Protein AF-A0ABD0XVK4-F1 (afdb_monomer_lite)

Sequence (291 aa):
MGANVSKEQKSGSGKSRKLGVTLASGSITPDLLTSLWEPMVTEDLLKMFLLRLFRDGGLRSIGPKKLARTYSRMMGGEPVIVSGSKTVTPQAVKDYLAEVWYSYVKVLKYHDVMSMASWTSARAADNAEDVAALVGYLTRSIDGDQVSVGAFKNWMSNTPIVDLVTGVLARAMFSLRPSRTSDCLLPTIVTPECFTTCLAPCQAAWLAWSIRAVECPPWRLIYSTSTHSRSWSQFLKCIVAQGPTLMVVVDQERTSFGLYASTSWQCRSWYYGKYWNNIHESTLESLSTLR

Organism: NCBI:txid642074

Radius of gyration: 22.27 Å; chains: 1; bounding box: 50×59×71 Å

InterPro domains:
  IPR006571 TLDc domain [PF07534] (212-274)

Structure (mmCIF, N/CA/C/O backbone):
data_AF-A0ABD0XVK4-F1
#
_entry.id   AF-A0ABD0XVK4-F1
#
loop_
_atom_site.group_PDB
_atom_site.id
_atom_site.type_symbol
_atom_site.label_atom_id
_atom_site.label_alt_id
_atom_site.label_comp_id
_atom_site.label_asym_id
_atom_site.label_entity_id
_atom_site.label_seq_id
_atom_site.pdbx_PDB_ins_code
_atom_site.Cartn_x
_atom_site.Cartn_y
_atom_site.Cartn_z
_atom_site.occupancy
_atom_site.B_iso_or_equiv
_atom_site.auth_seq_id
_atom_site.auth_comp_id
_atom_site.auth_asym_id
_atom_site.auth_atom_id
_atom_site.pdbx_PDB_model_num
ATOM 1 N N . MET A 1 1 ? 25.088 -43.257 26.783 1.00 35.09 1 MET A N 1
ATOM 2 C CA . MET A 1 1 ? 25.921 -42.218 27.433 1.00 35.09 1 MET A CA 1
ATOM 3 C C . MET A 1 1 ? 26.614 -41.442 26.323 1.00 35.09 1 MET A C 1
ATOM 5 O O . MET A 1 1 ? 27.311 -42.077 25.558 1.00 35.09 1 MET A O 1
ATOM 9 N N . GLY A 1 2 ? 26.441 -40.152 26.072 1.00 30.11 2 GLY A N 1
ATOM 10 C CA . GLY A 1 2 ? 25.658 -39.088 26.684 1.00 30.11 2 GLY A CA 1
ATOM 11 C C . GLY A 1 2 ? 26.031 -37.769 25.974 1.00 30.11 2 GLY A C 1
ATOM 12 O O . GLY A 1 2 ? 27.212 -37.528 25.776 1.00 30.11 2 GLY A O 1
ATOM 13 N N . ALA A 1 3 ? 24.997 -36.985 25.628 1.00 28.09 3 ALA A N 1
ATOM 14 C CA . ALA A 1 3 ? 24.915 -35.518 25.448 1.00 28.09 3 ALA A CA 1
ATOM 15 C C . ALA A 1 3 ? 25.732 -34.816 24.323 1.00 28.09 3 ALA A C 1
ATOM 17 O O . ALA A 1 3 ? 26.946 -34.938 24.264 1.00 28.09 3 ALA A O 1
ATOM 18 N N . ASN A 1 4 ? 25.092 -34.167 23.326 1.00 30.02 4 ASN A N 1
ATOM 19 C CA . ASN A 1 4 ? 24.511 -32.791 23.297 1.00 30.02 4 ASN A CA 1
ATOM 20 C C . ASN A 1 4 ? 25.535 -31.688 23.651 1.00 30.02 4 ASN A C 1
ATOM 22 O O . ASN A 1 4 ? 26.230 -31.805 24.647 1.00 30.02 4 ASN A O 1
ATOM 26 N N . VAL A 1 5 ? 25.681 -30.592 22.889 1.00 30.50 5 VAL A N 1
ATOM 27 C CA . VAL A 1 5 ? 24.703 -29.489 22.789 1.00 30.50 5 VAL A CA 1
ATOM 28 C C . VAL A 1 5 ? 24.827 -28.706 21.467 1.00 30.50 5 VAL A C 1
ATOM 30 O O . VAL A 1 5 ? 25.890 -28.199 21.110 1.00 30.50 5 VAL A O 1
ATOM 33 N N . SER A 1 6 ? 23.677 -28.538 20.813 1.00 30.30 6 SER A N 1
ATOM 34 C CA . SER A 1 6 ? 23.366 -27.602 19.728 1.00 30.30 6 SER A CA 1
ATOM 35 C C . SER A 1 6 ? 23.286 -26.152 20.232 1.00 30.30 6 SER A C 1
ATOM 37 O O . SER A 1 6 ? 22.680 -25.886 21.269 1.00 30.30 6 SER A O 1
ATOM 39 N N . LYS A 1 7 ? 23.836 -25.187 19.483 1.00 29.61 7 LYS A N 1
ATOM 40 C CA . LYS A 1 7 ? 23.613 -23.750 19.725 1.00 29.61 7 LYS A CA 1
ATOM 41 C C . LYS A 1 7 ? 22.322 -23.297 19.038 1.00 29.61 7 LYS A C 1
ATOM 43 O O . LYS A 1 7 ? 22.273 -23.157 17.821 1.00 29.61 7 LYS A O 1
ATOM 48 N N . GLU A 1 8 ? 21.294 -23.071 19.849 1.00 27.94 8 GLU A N 1
ATOM 49 C CA . GLU A 1 8 ? 20.026 -22.439 19.480 1.00 27.94 8 GLU A CA 1
ATOM 50 C C . GLU A 1 8 ? 20.180 -20.941 19.174 1.00 27.94 8 GLU A C 1
ATOM 52 O O . GLU A 1 8 ? 20.816 -20.185 19.916 1.00 27.94 8 GLU A O 1
ATOM 57 N N . GLN A 1 9 ? 19.494 -20.520 18.109 1.00 29.67 9 GLN A N 1
ATOM 58 C CA . GLN A 1 9 ? 19.123 -19.142 17.805 1.00 29.67 9 GLN A CA 1
ATOM 59 C C . GLN A 1 9 ? 18.357 -18.510 18.979 1.00 29.67 9 GLN A C 1
ATOM 61 O O . GLN A 1 9 ? 17.271 -18.952 19.349 1.00 29.67 9 GLN A O 1
ATOM 66 N N . LYS A 1 10 ? 18.877 -17.402 19.512 1.00 31.00 10 LYS A N 1
ATOM 67 C CA . LYS A 1 10 ? 18.129 -16.467 20.362 1.00 31.00 10 LYS A CA 1
ATOM 68 C C . LYS A 1 10 ? 18.109 -15.094 19.706 1.00 31.00 10 LYS A C 1
ATOM 70 O O . LYS A 1 10 ? 19.042 -14.320 19.860 1.00 31.00 10 LYS A O 1
ATOM 75 N N . SER A 1 11 ? 17.019 -14.783 19.016 1.00 31.92 11 SER A N 1
ATOM 76 C CA . SER A 1 11 ? 16.591 -13.407 18.752 1.00 31.92 11 SER A CA 1
ATOM 77 C C . SER A 1 11 ? 15.120 -13.437 18.330 1.00 31.92 11 SER A C 1
ATOM 79 O O . SER A 1 11 ? 14.797 -14.025 17.305 1.00 31.92 11 SER A O 1
ATOM 81 N N . GLY A 1 12 ? 14.213 -12.885 19.154 1.00 30.00 12 GLY A N 1
ATOM 82 C CA . GLY A 1 12 ? 12.832 -12.602 18.721 1.00 30.00 12 GLY A CA 1
ATOM 83 C C . GLY A 1 12 ? 11.647 -12.995 19.625 1.00 30.00 12 GLY A C 1
ATOM 84 O O . GLY A 1 12 ? 10.512 -12.795 19.205 1.00 30.00 12 GLY A O 1
ATOM 85 N N . SER A 1 1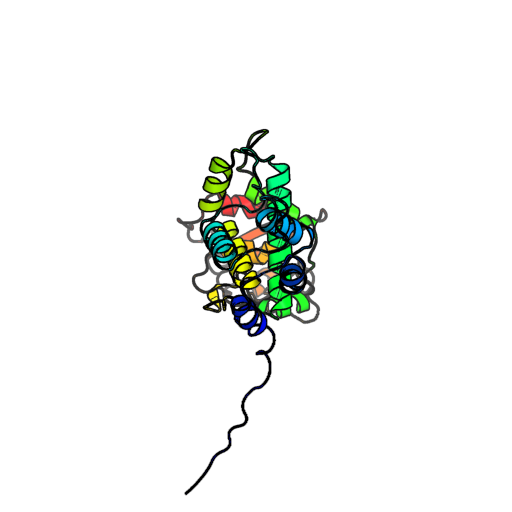3 ? 11.814 -13.523 20.851 1.00 33.16 13 SER A N 1
ATOM 86 C CA . SER A 1 13 ? 10.658 -14.046 21.635 1.00 33.16 13 SER A CA 1
ATOM 87 C C . SER A 1 13 ? 10.051 -13.114 22.707 1.00 33.16 13 SER A C 1
ATOM 89 O O . SER A 1 13 ? 9.068 -13.475 23.356 1.00 33.16 13 SER A O 1
ATOM 91 N N . GLY A 1 14 ? 10.572 -11.895 22.892 1.00 30.27 14 GLY A N 1
ATOM 92 C CA . GLY A 1 14 ? 10.225 -11.049 24.048 1.00 30.27 14 GLY A CA 1
ATOM 93 C C . GLY A 1 14 ? 8.858 -10.345 24.014 1.00 30.27 14 GLY A C 1
ATOM 94 O O . GLY A 1 14 ? 8.253 -10.145 25.064 1.00 30.27 14 GLY A O 1
ATOM 95 N N . LYS A 1 15 ? 8.339 -9.961 22.839 1.00 43.56 15 LYS A N 1
ATOM 96 C CA . LYS A 1 15 ? 7.139 -9.095 22.755 1.00 43.56 15 LYS A CA 1
ATOM 97 C C . LYS A 1 15 ? 5.821 -9.858 22.600 1.00 43.56 15 LYS A C 1
ATOM 99 O O . LYS A 1 15 ? 4.826 -9.470 23.201 1.00 43.56 15 LYS A O 1
ATOM 104 N N . SER A 1 16 ? 5.827 -10.994 21.901 1.00 41.16 16 SER A N 1
ATOM 105 C CA . SER A 1 16 ? 4.630 -11.834 21.707 1.00 41.16 16 SER A CA 1
ATOM 106 C C . SER A 1 16 ? 4.128 -12.462 23.025 1.00 41.16 16 SER A C 1
ATOM 108 O O . SER A 1 16 ? 2.934 -12.697 23.192 1.00 41.16 16 SER A O 1
ATOM 110 N N . ARG A 1 17 ? 5.010 -12.621 24.029 1.00 40.28 17 ARG A N 1
ATOM 111 C CA . ARG A 1 17 ? 4.627 -13.023 25.396 1.00 40.28 17 ARG A CA 1
ATOM 112 C C . ARG A 1 17 ? 3.772 -11.985 26.135 1.00 40.28 17 ARG A C 1
ATOM 114 O O . ARG A 1 17 ? 3.015 -12.383 27.013 1.00 40.28 17 ARG A O 1
ATOM 121 N N . LYS A 1 18 ? 3.855 -10.687 25.809 1.00 49.03 18 LYS A N 1
ATOM 122 C CA . LYS A 1 18 ? 3.147 -9.645 26.576 1.00 49.03 18 LYS A CA 1
ATOM 123 C C . LYS A 1 18 ? 1.627 -9.742 26.425 1.00 49.03 18 LYS A C 1
ATOM 125 O O . LYS A 1 18 ? 0.940 -9.760 27.436 1.00 49.03 18 LYS A O 1
ATOM 130 N N . LEU A 1 19 ? 1.099 -9.911 25.209 1.00 51.03 19 LEU A N 1
ATOM 131 C CA . LEU A 1 19 ? -0.356 -10.007 25.005 1.00 51.03 19 LEU A CA 1
ATOM 132 C C . LEU A 1 19 ? -0.960 -11.255 25.674 1.00 51.03 19 LEU A C 1
ATOM 134 O O . LEU A 1 19 ? -2.012 -11.173 26.303 1.00 51.03 19 LEU A O 1
ATOM 138 N N . GLY A 1 20 ? -0.268 -12.398 25.585 1.00 49.81 20 GLY A N 1
ATOM 139 C CA . GLY A 1 20 ? -0.714 -13.657 26.194 1.00 49.81 20 GLY A CA 1
ATOM 140 C C . GLY A 1 20 ? -0.745 -13.622 27.726 1.00 49.81 20 GLY A C 1
ATOM 141 O O . GLY A 1 20 ? -1.652 -14.188 28.328 1.00 49.81 20 GLY A O 1
ATOM 142 N N . VAL A 1 21 ? 0.200 -12.916 28.357 1.00 45.72 21 VAL A N 1
ATOM 143 C CA . VAL A 1 21 ? 0.253 -12.759 29.821 1.00 45.72 21 VAL A CA 1
ATOM 144 C C . VAL A 1 21 ? -0.782 -11.740 30.318 1.00 45.72 21 VAL A C 1
ATOM 146 O O . VAL A 1 21 ? -1.386 -11.956 31.364 1.00 45.72 21 VAL A O 1
ATOM 149 N N . THR A 1 22 ? -1.063 -10.667 29.572 1.00 50.03 22 THR A N 1
ATOM 150 C CA . THR A 1 22 ? -2.035 -9.639 29.997 1.00 50.03 22 THR A CA 1
ATOM 151 C C . THR A 1 22 ? -3.495 -10.010 29.711 1.00 50.03 22 THR A C 1
ATOM 153 O O . THR A 1 22 ? -4.399 -9.553 30.406 1.00 50.03 22 THR A O 1
ATOM 156 N N . LEU A 1 23 ? -3.766 -10.911 28.760 1.00 53.75 23 LEU A N 1
ATOM 157 C CA . LEU A 1 23 ? -5.103 -11.506 28.606 1.00 53.75 23 LEU A CA 1
ATOM 158 C C . LEU A 1 23 ? -5.527 -12.317 29.845 1.00 53.75 23 LEU A C 1
ATOM 160 O O . LEU A 1 23 ? -6.722 -12.416 30.123 1.00 53.75 23 LEU A O 1
ATOM 164 N N . ALA A 1 24 ? -4.565 -12.839 30.616 1.00 51.75 24 ALA A N 1
ATOM 165 C CA . ALA A 1 24 ? -4.824 -13.558 31.862 1.00 51.75 24 ALA A CA 1
ATOM 166 C C . ALA A 1 24 ? -5.226 -12.633 33.030 1.00 51.75 24 ALA A C 1
ATOM 168 O O . ALA A 1 24 ? -5.929 -13.081 33.931 1.00 51.75 24 ALA A O 1
ATOM 169 N N . SER A 1 25 ? -4.856 -11.341 33.006 1.00 54.97 25 SER A N 1
ATOM 170 C CA . SER A 1 25 ? -5.227 -10.357 34.042 1.00 54.97 25 SER A CA 1
ATOM 171 C C . SER A 1 25 ? -6.608 -9.713 33.833 1.00 54.97 25 SER A C 1
ATOM 173 O O . SER A 1 25 ? -6.993 -8.817 34.580 1.00 54.97 25 SER A O 1
ATOM 175 N N . GLY A 1 26 ? -7.368 -10.146 32.819 1.00 65.62 26 GLY A N 1
ATOM 176 C CA . GLY A 1 26 ? -8.800 -9.855 32.633 1.00 65.62 26 GLY A CA 1
ATOM 177 C C . GLY A 1 26 ? -9.184 -8.432 32.195 1.00 65.62 26 GLY A C 1
ATOM 178 O O . GLY A 1 26 ? -10.255 -8.256 31.616 1.00 65.62 26 GLY A O 1
ATOM 179 N N . SER A 1 27 ? -8.326 -7.434 32.411 1.00 78.75 27 SER A N 1
ATOM 180 C CA . SER A 1 27 ? -8.584 -6.017 32.119 1.00 78.75 27 SER A CA 1
ATOM 181 C C . SER A 1 27 ? -7.538 -5.446 31.160 1.00 78.75 27 SER A C 1
ATOM 183 O O . SER A 1 27 ? -6.352 -5.407 31.480 1.00 78.75 27 SER A O 1
ATOM 185 N N . ILE A 1 28 ? -7.984 -4.975 29.995 1.00 87.12 28 ILE A N 1
ATOM 186 C CA . ILE A 1 28 ? -7.150 -4.367 28.950 1.00 87.12 28 ILE A CA 1
ATOM 187 C C . ILE A 1 28 ? -7.394 -2.857 28.962 1.00 87.12 28 ILE A C 1
ATOM 189 O O . ILE A 1 28 ? -8.524 -2.422 28.737 1.00 87.12 28 ILE A O 1
ATOM 193 N N . THR A 1 29 ? -6.360 -2.062 29.237 1.00 89.75 29 THR A N 1
ATOM 194 C CA . THR A 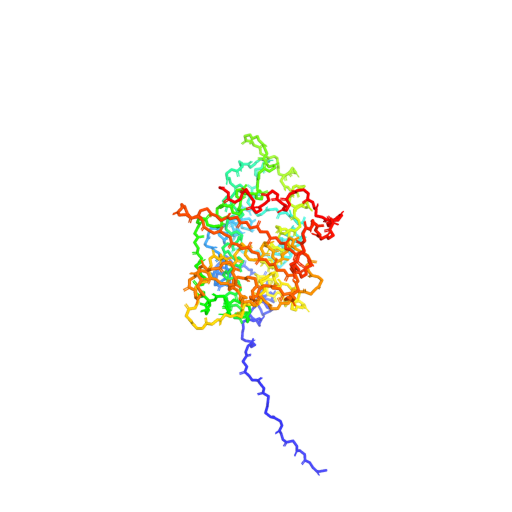1 29 ? -6.445 -0.593 29.328 1.00 89.75 29 THR A CA 1
ATOM 195 C C . THR A 1 29 ? -6.009 0.089 28.023 1.00 89.75 29 THR A C 1
ATOM 197 O O . THR A 1 29 ? -5.298 -0.528 27.222 1.00 89.75 29 THR A O 1
ATOM 200 N N . PRO A 1 30 ? -6.402 1.357 27.792 1.00 89.06 30 PRO A N 1
ATOM 201 C CA . PRO A 1 30 ? -5.924 2.136 26.651 1.00 89.06 30 PRO A CA 1
ATOM 202 C C . PRO A 1 30 ? -4.397 2.241 26.615 1.00 89.06 30 PRO A C 1
ATOM 204 O O . PRO A 1 30 ? -3.807 1.936 25.588 1.00 89.06 30 PRO A O 1
ATOM 207 N N . ASP A 1 31 ? -3.757 2.555 27.746 1.00 89.38 31 ASP A N 1
ATOM 208 C CA . ASP A 1 31 ? -2.297 2.731 27.838 1.00 89.38 31 ASP A CA 1
ATOM 209 C C . ASP A 1 31 ? -1.528 1.470 27.441 1.00 89.38 31 ASP A C 1
ATOM 211 O O . ASP A 1 31 ? -0.506 1.528 26.755 1.00 89.38 31 ASP A O 1
ATOM 215 N N . LEU A 1 32 ? -2.053 0.305 27.832 1.00 89.25 32 LEU A N 1
ATOM 216 C CA . LEU A 1 32 ? -1.493 -0.975 27.429 1.00 89.25 32 LEU A CA 1
ATOM 217 C C . LEU A 1 32 ? -1.541 -1.126 25.905 1.00 89.25 32 LEU A C 1
ATOM 219 O O . LEU A 1 32 ? -0.519 -1.446 25.301 1.00 89.25 32 LEU A O 1
ATOM 223 N N . LEU A 1 33 ? -2.701 -0.891 25.283 1.00 89.50 33 LEU A N 1
ATOM 224 C CA . LEU A 1 33 ? -2.850 -1.004 23.829 1.00 89.50 33 LEU A CA 1
ATOM 225 C C . LEU A 1 33 ? -2.011 0.035 23.086 1.00 89.50 33 LEU A C 1
ATOM 227 O O . LEU A 1 33 ? -1.369 -0.326 22.106 1.00 89.50 33 LEU A O 1
ATOM 231 N N . THR A 1 34 ? -1.935 1.270 23.582 1.00 91.88 34 THR A N 1
ATOM 232 C CA . THR A 1 34 ? -1.044 2.311 23.057 1.00 91.88 34 THR A CA 1
ATOM 233 C C . THR A 1 34 ? 0.396 1.818 23.050 1.00 91.88 34 THR A C 1
ATOM 235 O O . THR A 1 34 ? 0.997 1.730 21.985 1.00 91.88 34 THR A O 1
ATOM 238 N N . SER A 1 35 ? 0.913 1.353 24.192 1.00 90.88 35 SER A N 1
ATOM 239 C CA . SER A 1 35 ? 2.299 0.868 24.293 1.00 90.88 35 SER A CA 1
ATOM 240 C C . SER A 1 35 ? 2.611 -0.320 23.373 1.00 90.88 35 SER A C 1
ATOM 242 O O . SER A 1 35 ? 3.762 -0.544 22.992 1.00 90.88 35 SER A O 1
ATOM 244 N N . LEU A 1 36 ? 1.592 -1.113 23.030 1.00 89.12 36 LEU A N 1
ATOM 245 C CA . LEU A 1 36 ? 1.726 -2.276 22.161 1.00 89.12 36 LEU A CA 1
ATOM 246 C C . LEU A 1 36 ? 1.633 -1.900 20.684 1.00 89.12 36 LEU A C 1
ATOM 248 O O . LEU A 1 36 ? 2.376 -2.460 19.883 1.00 89.12 36 LEU A O 1
ATOM 252 N N . TRP A 1 37 ? 0.723 -1.000 20.317 1.00 91.75 37 TRP A N 1
ATOM 253 C CA . TRP A 1 37 ? 0.359 -0.710 18.929 1.00 91.75 37 TRP A CA 1
ATOM 254 C C . TRP A 1 37 ? 1.055 0.520 18.354 1.00 91.75 37 TRP A C 1
ATOM 256 O O . TRP A 1 37 ? 1.308 0.540 17.153 1.00 91.75 37 TRP A O 1
ATOM 266 N N . GLU A 1 38 ? 1.436 1.496 19.175 1.00 92.81 38 GLU A N 1
ATOM 267 C CA . GLU A 1 38 ? 2.158 2.708 18.758 1.00 92.81 38 GLU A CA 1
ATOM 268 C C . GLU A 1 38 ? 3.398 2.426 17.886 1.00 92.81 38 GLU A C 1
ATOM 270 O O . GLU A 1 38 ? 3.601 3.141 16.904 1.00 92.81 38 GLU A O 1
ATOM 275 N N . PRO A 1 39 ? 4.208 1.372 18.123 1.00 89.31 39 PRO A N 1
ATOM 276 C CA . PRO A 1 39 ? 5.333 1.063 17.240 1.00 89.31 39 PRO A CA 1
ATOM 277 C C . PRO A 1 39 ? 4.922 0.565 15.847 1.00 89.31 39 PRO A C 1
ATOM 279 O O . PRO A 1 39 ? 5.744 0.582 14.936 1.00 89.31 39 PRO A O 1
ATOM 282 N N . MET A 1 40 ? 3.679 0.106 15.678 1.00 88.69 40 MET A N 1
ATOM 283 C CA . MET A 1 40 ? 3.189 -0.584 14.479 1.00 88.69 40 MET A CA 1
ATOM 284 C C . MET A 1 40 ? 2.245 0.266 13.631 1.00 88.69 40 MET A C 1
ATOM 286 O O . MET A 1 40 ? 2.277 0.155 12.413 1.00 88.69 40 MET A O 1
ATOM 290 N N . VAL A 1 41 ? 1.418 1.111 14.244 1.00 92.31 41 VAL A N 1
ATOM 291 C CA . VAL A 1 41 ? 0.407 1.911 13.534 1.00 92.31 41 VAL A CA 1
ATOM 292 C C . VAL A 1 41 ? 0.649 3.405 13.703 1.00 92.31 41 VAL A C 1
ATOM 294 O O . VAL A 1 41 ? 1.392 3.830 14.591 1.00 92.31 41 VAL A O 1
ATOM 297 N N . THR A 1 42 ? 0.072 4.214 12.827 1.00 94.00 42 THR A N 1
ATOM 298 C CA . THR A 1 42 ? 0.077 5.674 12.953 1.00 94.00 42 THR A CA 1
ATOM 299 C C . THR A 1 42 ? -0.732 6.138 14.162 1.00 94.00 42 THR A C 1
ATOM 301 O O . THR A 1 42 ? -1.578 5.412 14.692 1.00 94.00 42 THR A O 1
ATOM 304 N N . GLU A 1 43 ? -0.450 7.357 14.619 1.00 92.94 43 GLU A N 1
ATOM 305 C CA . GLU A 1 43 ? -1.115 7.937 15.786 1.00 92.94 43 GLU A CA 1
ATOM 306 C C . GLU A 1 43 ? -2.623 8.098 15.553 1.00 92.94 43 GLU A C 1
ATOM 308 O O . GLU A 1 43 ? -3.425 7.757 16.424 1.00 92.94 43 GLU A O 1
ATOM 313 N N . ASP A 1 44 ? -3.029 8.547 14.367 1.00 92.00 44 ASP A N 1
ATOM 314 C CA . ASP A 1 44 ? -4.440 8.785 14.074 1.00 92.00 44 ASP A CA 1
ATOM 315 C C . ASP A 1 44 ? -5.212 7.480 13.895 1.00 92.00 44 ASP A C 1
ATOM 317 O O . ASP A 1 44 ? -6.306 7.337 14.451 1.00 92.00 44 ASP A O 1
ATOM 321 N N . LEU A 1 45 ? -4.616 6.466 13.256 1.00 91.50 45 LEU A N 1
ATOM 322 C CA . LEU A 1 45 ? -5.219 5.136 13.218 1.00 91.50 45 LEU A CA 1
ATOM 323 C C . LEU A 1 45 ? -5.362 4.550 14.629 1.00 91.50 45 LEU A C 1
ATOM 325 O O . LEU A 1 45 ? -6.416 4.005 14.974 1.00 91.50 45 LEU A O 1
ATOM 329 N N . LEU A 1 46 ? -4.337 4.698 15.474 1.00 92.25 46 LEU A N 1
ATOM 330 C CA . LEU A 1 46 ? -4.377 4.266 16.870 1.00 92.25 46 LEU A CA 1
ATOM 331 C C . LEU A 1 46 ? -5.504 4.959 17.641 1.00 92.25 46 LEU A C 1
ATOM 333 O O . LEU A 1 46 ? -6.283 4.282 18.318 1.00 92.25 46 LEU A O 1
ATOM 337 N N . LYS A 1 47 ? -5.651 6.281 17.503 1.00 90.44 47 LYS A N 1
ATOM 338 C CA . LYS A 1 47 ? -6.762 7.038 18.100 1.00 90.44 47 LYS A CA 1
ATOM 339 C C . LYS A 1 47 ? -8.109 6.499 17.631 1.00 90.44 47 LYS A C 1
ATOM 341 O O . LYS A 1 47 ? -8.978 6.265 18.469 1.00 90.44 47 LYS A O 1
ATOM 346 N N . MET A 1 48 ? -8.287 6.236 16.333 1.00 89.19 48 MET A N 1
ATOM 347 C CA . MET A 1 48 ? -9.530 5.652 15.807 1.00 89.19 48 MET A CA 1
ATOM 348 C C . MET A 1 48 ? -9.839 4.295 16.458 1.00 89.19 48 MET A C 1
ATOM 350 O O . MET A 1 48 ? -10.979 4.049 16.863 1.00 89.19 48 MET A O 1
ATOM 354 N N . PHE A 1 49 ? -8.831 3.435 16.631 1.00 88.69 49 PHE A N 1
ATOM 355 C CA . PHE A 1 49 ? -8.984 2.144 17.307 1.00 88.69 49 PHE A CA 1
ATOM 356 C C . PHE A 1 49 ? -9.355 2.276 18.780 1.00 88.69 49 PHE A C 1
ATOM 358 O O . PHE A 1 49 ? -10.292 1.620 19.243 1.00 88.69 49 PHE A O 1
ATOM 365 N N . LEU A 1 50 ? -8.636 3.117 19.522 1.00 89.00 50 LEU A N 1
ATOM 366 C CA . LEU A 1 50 ? -8.891 3.340 20.943 1.00 89.00 50 LEU A CA 1
ATOM 367 C C . LEU A 1 50 ? -10.282 3.940 21.149 1.00 89.00 50 LEU A C 1
ATOM 369 O O . LEU A 1 50 ? -11.056 3.438 21.964 1.00 89.00 50 LEU A O 1
ATOM 373 N N . LEU A 1 51 ? -10.661 4.931 20.340 1.00 86.88 51 LEU A N 1
ATOM 374 C CA . LEU A 1 51 ? -12.015 5.474 20.346 1.00 86.88 51 LEU A CA 1
ATOM 375 C C . LEU A 1 51 ? -13.038 4.369 20.071 1.00 86.88 51 LEU A C 1
ATOM 377 O O . LEU A 1 51 ? -13.989 4.223 20.827 1.00 86.88 51 LEU A O 1
ATOM 381 N N . ARG A 1 52 ? -12.850 3.520 19.058 1.00 85.44 52 ARG A N 1
ATOM 382 C CA . ARG A 1 52 ? -13.791 2.421 18.770 1.00 85.44 52 ARG A CA 1
ATOM 383 C C . ARG A 1 52 ? -13.920 1.423 19.926 1.00 85.44 52 ARG A C 1
ATOM 385 O O . ARG A 1 52 ? -15.016 0.929 20.183 1.00 85.44 52 ARG A O 1
ATOM 392 N N . LEU A 1 53 ? -12.828 1.119 20.623 1.00 86.31 53 LEU A N 1
ATOM 393 C CA . LEU A 1 53 ? -12.805 0.139 21.711 1.00 86.31 53 LEU A CA 1
ATOM 394 C C . LEU A 1 53 ? -13.402 0.670 23.021 1.00 86.31 53 LEU A C 1
ATOM 396 O O . LEU A 1 53 ? -14.138 -0.063 23.695 1.00 86.31 53 LEU A O 1
ATOM 400 N N . PHE A 1 54 ? -13.123 1.928 23.365 1.00 86.19 54 PHE A N 1
ATOM 401 C CA . PHE A 1 54 ? -13.421 2.506 24.682 1.00 86.19 54 PHE A CA 1
ATOM 402 C C . PHE A 1 54 ? -14.574 3.528 24.689 1.00 86.19 54 PHE A C 1
ATOM 404 O O . PHE A 1 54 ? -15.034 3.906 25.765 1.00 86.19 54 PHE A O 1
ATOM 411 N N . ARG A 1 55 ? -15.102 3.937 23.524 1.00 75.94 55 ARG A N 1
ATOM 412 C CA . ARG A 1 55 ? -16.170 4.956 23.419 1.00 75.94 55 ARG A CA 1
ATOM 413 C C . ARG A 1 55 ? -17.496 4.580 24.077 1.00 75.94 55 ARG A C 1
ATOM 415 O O . ARG A 1 55 ? -18.215 5.483 24.493 1.00 75.94 55 ARG A O 1
ATOM 422 N N . ASP A 1 56 ? -17.835 3.298 24.191 1.00 59.91 56 ASP A N 1
ATOM 423 C CA . ASP A 1 56 ? -19.065 2.899 24.885 1.00 59.91 56 ASP A CA 1
ATOM 424 C C . ASP A 1 56 ? -18.914 3.134 26.399 1.00 59.91 56 ASP A C 1
ATOM 426 O O . ASP A 1 56 ? -18.516 2.230 27.127 1.00 59.91 56 ASP A O 1
ATOM 430 N N . GLY A 1 57 ? -19.207 4.350 26.869 1.00 54.44 57 GLY A N 1
ATOM 431 C CA . GLY A 1 57 ? -19.388 4.671 28.290 1.00 54.44 57 GLY A CA 1
ATOM 432 C C . GLY A 1 57 ? -18.144 5.105 29.073 1.00 54.44 57 GLY A C 1
ATOM 433 O O . GLY A 1 57 ? -18.170 5.038 30.297 1.00 54.44 57 GLY A O 1
ATOM 434 N N . GLY A 1 58 ? -17.056 5.530 28.416 1.00 63.41 58 GLY A N 1
ATOM 435 C CA . GLY A 1 58 ? -15.843 5.976 29.125 1.00 63.41 58 GLY A CA 1
ATOM 436 C C . GLY A 1 58 ? -15.146 4.842 29.884 1.00 63.41 58 GLY A C 1
ATOM 437 O O . GLY A 1 58 ? -14.582 5.046 30.961 1.00 63.41 58 GLY A O 1
ATOM 438 N N . LEU A 1 59 ? -15.232 3.625 29.340 1.00 68.62 59 LEU A N 1
ATOM 439 C CA . LEU A 1 59 ? -14.654 2.432 29.944 1.00 68.62 59 LEU A CA 1
ATOM 440 C C . LEU A 1 59 ? -13.149 2.629 30.154 1.00 68.62 59 LEU A C 1
ATOM 442 O O . LEU A 1 59 ? -12.402 2.846 29.205 1.00 68.62 59 LEU A O 1
ATOM 446 N N . ARG A 1 60 ? -12.695 2.501 31.405 1.00 78.94 60 ARG A N 1
ATOM 447 C CA . ARG A 1 60 ? -11.263 2.525 31.754 1.00 78.94 60 ARG A CA 1
ATOM 448 C C . ARG A 1 60 ? -10.540 1.239 31.341 1.00 78.94 60 ARG A C 1
ATOM 450 O O . ARG A 1 60 ? -9.317 1.224 31.236 1.00 78.94 60 ARG A O 1
ATOM 457 N N . SER A 1 61 ? -11.293 0.166 31.095 1.00 84.38 61 SER A N 1
ATOM 458 C CA . SER A 1 61 ? -10.774 -1.098 30.589 1.00 84.38 61 SER A CA 1
ATOM 459 C C . SER A 1 61 ? -11.821 -1.895 29.810 1.00 84.38 61 SER A C 1
ATOM 461 O O . SER A 1 61 ? -13.028 -1.701 29.961 1.00 84.38 61 SER A O 1
ATOM 463 N N . ILE A 1 62 ? -11.353 -2.808 28.959 1.00 86.81 62 ILE A N 1
ATOM 464 C CA . ILE A 1 62 ? -12.186 -3.760 28.221 1.00 86.81 62 ILE A CA 1
ATOM 465 C C . ILE A 1 62 ? -11.783 -5.195 28.556 1.00 86.81 62 ILE A C 1
ATOM 467 O O . ILE A 1 62 ? -10.616 -5.492 28.810 1.00 86.81 62 ILE A O 1
ATOM 471 N N . GLY A 1 63 ? -12.757 -6.104 28.522 1.00 85.50 63 GLY A N 1
ATOM 472 C CA . GLY A 1 63 ? -12.493 -7.533 28.656 1.00 85.50 63 GLY A CA 1
ATOM 473 C C . GLY A 1 63 ? -11.995 -8.171 27.345 1.00 85.50 63 GLY A C 1
ATOM 474 O O . GLY A 1 63 ? -12.326 -7.680 26.256 1.00 85.50 63 GLY A O 1
ATOM 475 N N . PRO A 1 64 ? -11.309 -9.329 27.413 1.00 83.88 64 PRO A N 1
ATOM 476 C CA . PRO A 1 64 ? -10.809 -10.070 26.249 1.00 83.88 64 PRO A CA 1
ATOM 477 C C . PRO A 1 64 ? -11.864 -10.355 25.171 1.00 83.88 64 PRO A C 1
ATOM 479 O O . PRO A 1 64 ? -11.580 -10.279 23.979 1.00 83.88 64 PRO A O 1
ATOM 482 N N . LYS A 1 65 ? -13.114 -10.627 25.573 1.00 85.06 65 LYS A N 1
ATOM 483 C CA . LYS A 1 65 ? -14.224 -10.903 24.642 1.00 85.06 65 LYS A CA 1
ATOM 484 C C . LYS A 1 65 ? -14.560 -9.707 23.746 1.00 85.06 65 LYS A C 1
ATOM 486 O O . LYS A 1 65 ? -14.887 -9.904 22.578 1.00 85.06 65 LYS A O 1
ATOM 491 N N . LYS A 1 66 ? -14.489 -8.475 24.273 1.00 85.75 66 LYS A N 1
ATOM 492 C CA . LYS A 1 66 ? -14.743 -7.260 23.480 1.00 85.75 66 LYS A CA 1
ATOM 493 C C . LYS A 1 66 ? -13.620 -7.060 22.467 1.00 85.75 66 LYS A C 1
ATOM 495 O O . LYS A 1 66 ? -13.908 -6.828 21.299 1.00 85.75 66 LYS A O 1
ATOM 500 N N . LEU A 1 67 ? -12.370 -7.244 22.896 1.00 86.75 67 LEU A N 1
ATOM 501 C CA . LEU A 1 67 ? -11.202 -7.161 22.021 1.00 86.75 67 LEU A CA 1
ATOM 502 C C . LEU A 1 67 ? -11.260 -8.207 20.889 1.00 86.75 67 LEU A C 1
ATOM 504 O O . LEU A 1 67 ? -11.099 -7.851 19.725 1.00 86.75 67 LEU A O 1
ATOM 508 N N . ALA A 1 68 ? -11.583 -9.465 21.206 1.00 85.38 68 ALA A N 1
ATOM 509 C CA . ALA A 1 68 ? -11.748 -10.531 20.214 1.00 85.38 68 ALA A CA 1
ATOM 510 C C . ALA A 1 68 ? -12.884 -10.240 19.220 1.00 85.38 68 ALA A C 1
ATOM 512 O O . ALA A 1 68 ? -12.723 -10.436 18.019 1.00 85.38 68 ALA A O 1
ATOM 513 N N . ARG A 1 69 ? -14.018 -9.704 19.695 1.00 86.12 69 ARG A N 1
ATOM 514 C CA . ARG A 1 69 ? -15.122 -9.280 18.822 1.00 86.12 69 ARG A CA 1
ATOM 515 C C . ARG A 1 69 ? -14.692 -8.164 17.869 1.00 86.12 69 ARG A C 1
ATOM 517 O O . ARG A 1 69 ? -15.083 -8.194 16.707 1.00 86.12 69 ARG A O 1
ATOM 524 N N . THR A 1 70 ? -13.905 -7.196 18.340 1.00 85.62 70 THR A N 1
ATOM 525 C CA . THR A 1 70 ? -13.365 -6.130 17.483 1.00 85.62 70 THR A CA 1
ATOM 526 C C . THR A 1 70 ? -12.445 -6.702 16.412 1.00 85.62 70 THR A C 1
ATOM 528 O O . THR A 1 70 ? -12.616 -6.363 15.247 1.00 85.62 70 THR A O 1
ATOM 531 N N . TYR A 1 71 ? -11.554 -7.630 16.770 1.00 85.88 71 TYR A N 1
ATOM 532 C CA . TYR A 1 71 ? -10.720 -8.335 15.795 1.00 85.88 71 TYR A CA 1
ATOM 533 C C . TYR A 1 71 ? -11.557 -9.057 14.730 1.00 85.88 71 TYR A C 1
ATOM 535 O O . TYR A 1 71 ? -11.348 -8.851 13.538 1.00 85.88 71 TYR A O 1
ATOM 543 N N . SER A 1 72 ? -12.556 -9.851 15.135 1.00 84.44 72 SER A N 1
ATOM 544 C CA . SER A 1 72 ? -13.430 -10.558 14.188 1.00 84.44 72 SER A CA 1
ATOM 545 C C . SER A 1 72 ? -14.188 -9.611 13.258 1.00 84.44 72 SER A C 1
ATOM 547 O O . SER A 1 72 ? -14.421 -9.950 12.104 1.00 84.44 72 SER A O 1
ATOM 549 N N . ARG A 1 73 ? -14.565 -8.421 13.740 1.00 84.12 73 ARG A N 1
ATOM 550 C CA . ARG A 1 73 ? -15.208 -7.388 12.917 1.00 84.12 73 ARG A CA 1
ATOM 551 C C . ARG A 1 73 ? -14.248 -6.786 11.898 1.00 84.12 73 ARG A C 1
ATOM 553 O O . ARG A 1 73 ? -14.631 -6.658 10.742 1.00 84.12 73 ARG A O 1
ATOM 560 N N . MET A 1 74 ? -13.009 -6.490 12.294 1.00 81.44 74 MET A N 1
ATOM 561 C CA . MET A 1 74 ? -11.978 -6.008 11.367 1.00 81.44 74 MET A CA 1
ATOM 562 C C . MET A 1 74 ? -11.692 -7.026 10.264 1.00 81.44 74 MET A C 1
ATOM 564 O O . MET A 1 74 ? -11.705 -6.673 9.094 1.00 81.44 74 MET A O 1
ATOM 568 N N . MET A 1 75 ? -11.511 -8.297 10.634 1.00 79.56 75 MET A N 1
ATOM 569 C CA . MET A 1 75 ? -11.310 -9.384 9.668 1.00 79.56 75 MET A CA 1
ATOM 570 C C . MET A 1 75 ? -12.549 -9.660 8.804 1.00 79.56 75 MET A C 1
ATOM 572 O O . MET A 1 75 ? -12.442 -10.316 7.779 1.00 79.56 75 MET A O 1
ATOM 576 N N . GLY A 1 76 ? -13.727 -9.193 9.223 1.00 76.94 76 GLY A N 1
ATOM 577 C CA . GLY A 1 76 ? -14.965 -9.221 8.441 1.00 76.94 76 GLY A CA 1
ATOM 578 C C . GLY A 1 76 ? -15.200 -7.949 7.619 1.00 76.94 76 GLY A C 1
ATOM 579 O O . GLY A 1 76 ? -16.353 -7.668 7.272 1.00 76.94 76 GLY A O 1
ATOM 580 N N . GLY A 1 77 ? -14.152 -7.149 7.390 1.00 73.88 77 GLY A N 1
ATOM 581 C CA . GLY A 1 77 ? -14.194 -5.926 6.591 1.00 73.88 77 GLY A CA 1
ATOM 582 C C . GLY A 1 77 ? -14.957 -4.771 7.242 1.00 73.88 77 GLY A C 1
ATOM 583 O O . GLY A 1 77 ? -15.463 -3.902 6.539 1.00 73.88 77 GLY A O 1
ATOM 584 N N . GLU A 1 78 ? -15.132 -4.754 8.569 1.00 80.00 78 GLU A N 1
ATOM 585 C CA . GLU A 1 78 ? -15.780 -3.626 9.247 1.00 80.00 78 GLU A CA 1
ATOM 586 C C . GLU A 1 78 ? -14.773 -2.485 9.492 1.00 80.00 78 GLU A C 1
ATOM 588 O O . GLU A 1 78 ? -13.792 -2.674 10.219 1.00 80.00 78 GLU A O 1
ATOM 593 N N . PRO A 1 79 ? -15.015 -1.284 8.938 1.00 75.94 79 PRO A N 1
ATOM 594 C CA . PRO A 1 79 ? -14.083 -0.171 9.047 1.00 75.94 79 PRO A CA 1
ATOM 595 C C . PRO A 1 79 ? -14.084 0.437 10.448 1.00 75.94 79 PRO A C 1
ATOM 597 O O . PRO A 1 79 ? -15.129 0.652 11.065 1.00 75.94 79 PRO A O 1
ATOM 600 N N . VAL A 1 80 ? -12.895 0.800 10.922 1.00 78.38 80 VAL A N 1
ATOM 601 C CA . VAL A 1 80 ? -12.677 1.328 12.280 1.00 78.38 80 VAL A CA 1
ATOM 602 C C . VAL A 1 80 ? -13.234 2.742 12.438 1.00 78.38 80 VAL A C 1
ATOM 604 O O . VAL A 1 80 ? -13.748 3.083 13.504 1.00 78.38 80 VAL A O 1
ATOM 607 N N . ILE A 1 81 ? -13.189 3.540 11.365 1.00 74.06 81 ILE A N 1
ATOM 608 C CA . ILE A 1 81 ? -13.656 4.933 11.349 1.00 74.06 81 ILE A CA 1
ATOM 609 C C . ILE A 1 81 ? -15.162 5.068 11.628 1.00 74.06 81 ILE A C 1
ATOM 611 O O . ILE A 1 81 ? -15.646 6.127 12.026 1.00 74.06 81 ILE A O 1
ATOM 615 N N . VAL A 1 82 ? -15.920 3.976 11.508 1.00 63.56 82 VAL A N 1
ATOM 616 C CA . VAL A 1 82 ? -17.356 3.960 11.779 1.00 63.56 82 VAL A CA 1
ATOM 617 C C . VAL A 1 82 ? -17.604 3.773 13.267 1.00 63.56 82 VAL A C 1
ATOM 619 O O . VAL A 1 82 ? -18.007 2.719 13.766 1.00 63.56 82 VAL A O 1
ATOM 622 N N . SER A 1 83 ? -17.376 4.842 14.011 1.00 58.50 83 SER A N 1
ATOM 623 C CA . SER A 1 83 ? -17.787 4.917 15.399 1.00 58.50 83 SER A CA 1
ATOM 624 C C . SER A 1 83 ? -19.121 5.672 15.465 1.00 58.50 83 SER A C 1
ATOM 626 O O . SER A 1 83 ? -19.179 6.897 15.418 1.00 58.50 83 SER A O 1
ATOM 628 N N . GLY A 1 84 ? -20.229 4.926 15.489 1.00 62.25 84 GLY A N 1
ATOM 629 C CA . GLY A 1 84 ? -21.586 5.407 15.797 1.00 62.25 84 GLY A CA 1
ATOM 630 C C . GLY A 1 84 ? -22.293 6.324 14.784 1.00 62.25 84 GLY A C 1
ATOM 631 O O . GLY A 1 84 ? -23.468 6.606 14.993 1.00 62.25 84 GLY A O 1
ATOM 632 N N . SER A 1 85 ? -21.644 6.755 13.698 1.00 71.56 85 SER A N 1
ATOM 633 C CA . SER A 1 85 ? -22.327 7.404 12.566 1.00 71.56 85 SER A CA 1
ATOM 634 C C . SER A 1 85 ? -22.865 6.363 11.580 1.00 71.56 85 SER A C 1
ATOM 636 O O . SER A 1 85 ? -22.255 5.309 11.400 1.00 71.56 85 SER A O 1
ATOM 638 N N . LYS A 1 86 ? -24.000 6.652 10.928 1.00 80.19 86 LYS A N 1
ATOM 639 C CA . LYS A 1 86 ? -24.561 5.821 9.842 1.00 80.19 86 LYS A CA 1
ATOM 640 C C . LYS A 1 86 ? -23.965 6.152 8.468 1.00 80.19 86 LYS A C 1
ATOM 642 O O . LYS A 1 86 ? -24.118 5.357 7.538 1.00 80.19 86 LYS A O 1
ATOM 647 N N . THR A 1 87 ? -23.281 7.289 8.353 1.00 85.44 87 THR A N 1
ATOM 648 C CA . THR A 1 87 ? -22.644 7.774 7.124 1.00 85.44 87 THR A CA 1
ATOM 649 C C . THR A 1 87 ? -21.232 8.287 7.398 1.00 85.44 87 THR A C 1
ATOM 651 O O . THR A 1 87 ? -20.900 8.661 8.527 1.00 85.44 87 THR A O 1
ATOM 654 N N . VAL A 1 88 ? -20.392 8.274 6.368 1.00 87.94 88 VAL A N 1
ATOM 655 C CA . VAL A 1 88 ? -19.005 8.746 6.390 1.00 87.94 88 VAL A CA 1
ATOM 656 C C . VAL A 1 88 ? -18.776 9.605 5.147 1.00 87.94 88 VAL A C 1
ATOM 658 O O . VAL A 1 88 ? -19.273 9.274 4.071 1.00 87.94 88 VAL A O 1
ATOM 661 N N . THR A 1 89 ? -18.037 10.706 5.281 1.00 90.06 89 THR A N 1
ATOM 662 C CA . THR A 1 89 ? -17.651 11.526 4.125 1.00 90.06 89 THR A CA 1
ATOM 663 C C . THR A 1 89 ? -16.609 10.788 3.275 1.00 90.06 89 THR A C 1
ATOM 665 O O . THR A 1 89 ? -15.768 10.074 3.830 1.00 90.06 89 THR A O 1
ATOM 668 N N . PRO A 1 90 ? -16.582 10.981 1.945 1.00 89.50 90 PRO A N 1
ATOM 669 C CA . PRO A 1 90 ? -15.524 10.423 1.101 1.00 89.50 90 PRO A CA 1
ATOM 670 C C . PRO A 1 90 ? -14.121 10.834 1.558 1.00 89.50 90 PRO A C 1
ATOM 672 O O . PRO A 1 90 ? -13.200 10.024 1.526 1.00 89.50 90 PRO A O 1
ATOM 675 N N . GLN A 1 91 ? -13.964 12.068 2.052 1.00 89.94 91 GLN A N 1
ATOM 676 C CA . GLN A 1 91 ? -12.687 12.537 2.588 1.00 89.94 91 GLN A CA 1
ATOM 677 C C . GLN A 1 91 ? -12.244 11.720 3.806 1.00 89.94 91 GLN A C 1
ATOM 679 O O . GLN A 1 91 ? -11.117 11.246 3.836 1.00 89.94 91 GLN A O 1
ATOM 684 N N . ALA A 1 92 ? -13.145 11.449 4.753 1.00 89.31 92 ALA A N 1
ATOM 685 C CA . ALA A 1 92 ? -12.821 10.619 5.909 1.00 89.31 92 ALA A CA 1
ATOM 686 C C . ALA A 1 92 ? -12.438 9.182 5.502 1.00 89.31 92 ALA A C 1
ATOM 688 O O . ALA A 1 92 ? -11.586 8.567 6.142 1.00 89.31 92 ALA A O 1
ATOM 689 N N . VAL A 1 93 ? -13.023 8.645 4.423 1.00 90.31 93 VAL A N 1
ATOM 690 C CA . VAL A 1 93 ? -12.599 7.353 3.855 1.00 90.31 93 VAL A CA 1
ATOM 691 C C . VAL A 1 93 ? -11.176 7.432 3.300 1.00 90.31 93 VAL A C 1
ATOM 693 O O . VAL A 1 93 ? -10.379 6.534 3.568 1.00 90.31 93 VAL A O 1
ATOM 696 N N . LYS A 1 94 ? -10.841 8.497 2.562 1.00 91.44 94 LYS A N 1
ATOM 697 C CA . LYS A 1 94 ? -9.481 8.718 2.048 1.00 91.44 94 LYS A CA 1
ATOM 698 C C . LYS A 1 94 ? -8.472 8.836 3.187 1.00 91.44 94 LYS A C 1
ATOM 700 O O . LYS A 1 94 ? -7.483 8.111 3.184 1.00 91.44 94 LYS A O 1
ATOM 705 N N . ASP A 1 95 ? -8.765 9.657 4.189 1.00 92.12 95 ASP A N 1
ATOM 706 C CA . ASP A 1 95 ? -7.898 9.845 5.355 1.00 92.12 95 ASP A CA 1
ATOM 707 C C . ASP A 1 95 ? -7.677 8.509 6.078 1.00 92.12 95 ASP A C 1
ATOM 709 O O . ASP A 1 95 ? -6.545 8.101 6.319 1.00 92.12 95 ASP A O 1
ATOM 713 N N . TYR A 1 96 ? -8.750 7.749 6.323 1.00 92.19 96 TYR A N 1
ATOM 714 C CA . TYR A 1 96 ? -8.655 6.414 6.916 1.00 92.19 96 TYR A CA 1
ATOM 715 C C . TYR A 1 96 ? -7.760 5.464 6.110 1.00 92.19 96 TYR A C 1
ATOM 717 O O . TYR A 1 96 ? -6.937 4.751 6.683 1.00 92.19 96 TYR A O 1
ATOM 725 N N . LEU A 1 97 ? -7.915 5.427 4.785 1.00 92.88 97 LEU A N 1
ATOM 726 C CA . LEU A 1 97 ? -7.117 4.544 3.938 1.00 92.88 97 LEU A CA 1
ATOM 727 C C . LEU A 1 97 ? -5.654 4.981 3.866 1.00 92.88 97 LEU A C 1
ATOM 729 O O . LEU A 1 97 ? -4.780 4.116 3.846 1.00 92.88 97 LEU A O 1
ATOM 733 N N . ALA A 1 98 ? -5.371 6.284 3.877 1.00 93.81 98 ALA A N 1
ATOM 734 C CA . ALA A 1 98 ? -4.004 6.789 3.969 1.00 93.81 98 ALA A CA 1
ATOM 735 C C . ALA A 1 98 ? -3.339 6.307 5.266 1.00 93.81 98 ALA A C 1
ATOM 737 O O . ALA A 1 98 ? -2.259 5.718 5.228 1.00 93.81 98 ALA A O 1
ATOM 738 N N . GLU A 1 99 ? -4.040 6.426 6.395 1.00 93.81 99 GLU A N 1
ATOM 739 C CA . GLU A 1 99 ? -3.579 5.943 7.699 1.00 93.81 99 GLU A CA 1
ATOM 740 C C . GLU A 1 99 ? -3.344 4.423 7.731 1.00 93.81 99 GLU A C 1
ATOM 742 O O . GLU A 1 99 ? -2.374 3.941 8.328 1.00 93.81 99 GLU A O 1
ATOM 747 N N . VAL A 1 100 ? -4.192 3.652 7.044 1.00 92.69 100 VAL A N 1
ATOM 748 C CA . VAL A 1 100 ? -4.008 2.207 6.839 1.00 92.69 100 VAL A CA 1
ATOM 749 C C . VAL A 1 100 ? -2.725 1.925 6.049 1.00 92.69 100 VAL A C 1
ATOM 751 O O . VAL A 1 100 ? -1.931 1.077 6.460 1.00 92.69 100 VAL A O 1
ATOM 754 N N . TRP A 1 101 ? -2.464 2.642 4.956 1.00 92.44 101 TRP A N 1
ATOM 755 C CA . TRP A 1 101 ? -1.255 2.445 4.148 1.00 92.44 101 TRP A CA 1
ATOM 756 C C . TRP A 1 101 ? 0.028 2.854 4.877 1.00 92.44 101 TRP A C 1
ATOM 758 O O . TRP A 1 101 ? 1.002 2.096 4.862 1.00 92.44 101 TRP A O 1
ATOM 768 N N . TYR A 1 102 ? 0.034 3.989 5.579 1.00 93.00 102 TYR A N 1
ATOM 769 C CA . TYR A 1 102 ? 1.175 4.388 6.409 1.00 93.00 102 TYR A CA 1
ATOM 770 C C . TYR A 1 102 ? 1.457 3.368 7.508 1.00 93.00 102 TYR A C 1
ATOM 772 O O . TYR A 1 102 ? 2.604 2.967 7.722 1.00 93.00 102 TYR A O 1
ATOM 780 N N . SER A 1 103 ? 0.403 2.898 8.176 1.00 92.56 103 SER A N 1
ATOM 781 C CA . SER A 1 103 ? 0.518 1.856 9.192 1.00 92.56 103 SER A CA 1
ATOM 782 C C . SER A 1 103 ? 1.040 0.551 8.598 1.00 92.56 103 SER A C 1
ATOM 784 O O . SER A 1 103 ? 1.828 -0.137 9.237 1.00 92.56 103 SER A O 1
ATOM 786 N N . TYR A 1 104 ? 0.660 0.207 7.366 1.00 91.19 104 TYR A N 1
ATOM 787 C CA . TYR A 1 104 ? 1.144 -1.004 6.706 1.00 91.19 104 TYR A CA 1
ATOM 788 C C . TYR A 1 104 ? 2.657 -0.945 6.483 1.00 91.19 104 TYR A C 1
ATOM 790 O O . TYR A 1 104 ? 3.374 -1.866 6.875 1.00 91.19 104 TYR A O 1
ATOM 798 N N . VAL A 1 105 ? 3.167 0.169 5.951 1.00 89.19 105 VAL A N 1
ATOM 799 C CA . VAL A 1 105 ? 4.615 0.376 5.792 1.00 89.19 105 VAL A CA 1
ATOM 800 C C . VAL A 1 105 ? 5.325 0.358 7.151 1.00 89.19 105 VAL A C 1
ATOM 802 O O . VAL A 1 105 ? 6.383 -0.262 7.294 1.00 89.19 105 VAL A O 1
ATOM 805 N N . LYS A 1 106 ? 4.728 0.966 8.183 1.00 90.31 106 LYS A N 1
ATOM 806 C CA . LYS A 1 106 ? 5.266 0.962 9.552 1.00 90.31 106 LYS A CA 1
ATOM 807 C C . LYS A 1 106 ? 5.341 -0.450 10.143 1.00 90.31 106 LYS A C 1
ATOM 809 O O . LYS A 1 106 ? 6.371 -0.800 10.717 1.00 90.31 106 LYS A O 1
ATOM 814 N N . VAL A 1 107 ? 4.328 -1.292 9.929 1.00 89.12 107 VAL A N 1
ATOM 815 C CA . VAL A 1 107 ? 4.338 -2.720 10.297 1.00 89.12 107 VAL A CA 1
ATOM 816 C C . VAL A 1 107 ? 5.475 -3.465 9.595 1.00 89.12 107 VAL A C 1
ATOM 818 O O . VAL A 1 107 ? 6.199 -4.217 10.251 1.00 89.12 107 VAL A O 1
ATOM 821 N N . LEU A 1 108 ? 5.679 -3.244 8.292 1.00 86.56 108 LEU A N 1
ATOM 822 C CA . LEU A 1 108 ? 6.768 -3.893 7.552 1.00 86.56 108 LEU A CA 1
ATOM 823 C C . LEU A 1 108 ? 8.153 -3.508 8.094 1.00 86.56 108 LEU A C 1
ATOM 825 O O . LEU A 1 108 ? 9.017 -4.376 8.224 1.00 86.56 108 LEU A O 1
ATOM 829 N N . LYS A 1 109 ? 8.352 -2.231 8.448 1.00 86.38 109 LYS A N 1
ATOM 830 C CA . LYS A 1 109 ? 9.585 -1.748 9.095 1.00 86.38 109 LYS A CA 1
ATOM 831 C C . LYS A 1 109 ? 9.760 -2.341 10.491 1.00 86.38 109 LYS A C 1
ATOM 833 O O . LYS A 1 109 ? 10.845 -2.786 10.843 1.00 86.38 109 LYS A O 1
ATOM 838 N N . TYR A 1 110 ? 8.690 -2.377 11.282 1.00 86.25 110 TYR A N 1
ATOM 839 C CA . TYR A 1 110 ? 8.718 -2.867 12.660 1.00 86.25 110 TYR A CA 1
ATOM 840 C C . TYR A 1 110 ? 9.090 -4.352 12.762 1.00 86.25 110 TYR A C 1
ATOM 842 O O . TYR A 1 110 ? 9.780 -4.757 13.698 1.00 86.25 110 TYR A O 1
ATOM 850 N N . HIS A 1 111 ? 8.633 -5.165 11.809 1.00 82.69 111 HIS A N 1
ATOM 851 C CA . HIS A 1 111 ? 8.942 -6.593 11.753 1.00 82.69 111 HIS A CA 1
ATOM 852 C C . HIS A 1 111 ? 10.244 -6.929 11.016 1.00 82.69 111 HIS A C 1
ATOM 854 O O . HIS A 1 111 ? 10.553 -8.113 10.903 1.00 82.69 111 HIS A O 1
ATOM 860 N N . ASP A 1 112 ? 10.992 -5.924 10.545 1.00 77.25 112 ASP A N 1
ATOM 861 C CA . ASP A 1 112 ? 12.242 -6.091 9.791 1.00 77.25 112 ASP A CA 1
ATOM 862 C C . ASP A 1 112 ? 12.095 -7.076 8.617 1.00 77.25 112 ASP A C 1
ATOM 864 O O . ASP A 1 112 ? 12.845 -8.039 8.440 1.00 77.25 112 ASP A O 1
ATOM 868 N N . VAL A 1 113 ? 11.034 -6.884 7.828 1.00 80.19 113 VAL A N 1
ATOM 869 C CA . VAL A 1 113 ? 10.757 -7.762 6.690 1.00 80.19 113 VAL A CA 1
ATOM 870 C C . VAL A 1 113 ? 11.826 -7.536 5.620 1.00 80.19 113 VAL A C 1
ATOM 872 O O . VAL A 1 113 ? 12.021 -6.408 5.171 1.00 80.19 113 VAL A O 1
ATOM 875 N N . MET A 1 114 ? 12.463 -8.617 5.152 1.00 81.19 114 MET A N 1
ATOM 876 C CA . MET A 1 114 ? 13.527 -8.575 4.132 1.00 81.19 114 MET A CA 1
ATOM 877 C C . MET A 1 114 ? 13.144 -7.753 2.892 1.00 81.19 114 MET A C 1
ATOM 879 O O . MET A 1 114 ? 13.975 -7.022 2.353 1.00 81.19 114 MET A O 1
ATOM 883 N N . SER A 1 115 ? 11.874 -7.809 2.472 1.00 84.38 115 SER A N 1
ATOM 884 C CA . SER A 1 115 ? 11.347 -6.937 1.422 1.00 84.38 115 SER A CA 1
ATOM 885 C C . SER A 1 115 ? 11.574 -5.463 1.754 1.00 84.38 115 SER A C 1
ATOM 887 O O . SER A 1 115 ? 12.235 -4.777 0.983 1.00 84.38 115 SER A O 1
ATOM 889 N N . MET A 1 116 ? 11.136 -4.963 2.912 1.00 87.50 116 MET A N 1
ATOM 890 C CA . MET A 1 116 ? 11.308 -3.543 3.248 1.00 87.50 116 MET A CA 1
ATOM 891 C C . MET A 1 116 ? 12.770 -3.115 3.373 1.00 87.50 116 MET A C 1
ATOM 893 O O . MET A 1 116 ? 13.107 -1.996 2.979 1.00 87.50 116 MET A O 1
ATOM 897 N N . ALA A 1 117 ? 13.645 -3.995 3.865 1.00 86.56 117 ALA A N 1
ATOM 898 C CA . ALA A 1 117 ? 15.079 -3.720 3.893 1.00 86.56 117 ALA A CA 1
ATOM 899 C C . ALA A 1 117 ? 15.608 -3.442 2.475 1.00 86.56 117 ALA A C 1
ATOM 901 O O . ALA A 1 117 ? 16.265 -2.427 2.253 1.00 86.56 117 ALA A O 1
ATOM 902 N N . SER A 1 118 ? 15.220 -4.266 1.493 1.00 89.00 118 SER A N 1
ATOM 903 C CA . SER A 1 118 ? 15.631 -4.075 0.096 1.00 89.00 118 SER A CA 1
ATOM 904 C C . SER A 1 118 ? 15.132 -2.758 -0.519 1.00 89.00 118 SER A C 1
ATOM 906 O O . SER A 1 118 ? 15.885 -2.081 -1.216 1.00 89.00 118 SER A O 1
ATOM 908 N N . TRP A 1 119 ? 13.902 -2.333 -0.206 1.00 90.19 119 TRP A N 1
ATOM 909 C CA . TRP A 1 119 ? 13.358 -1.049 -0.672 1.00 90.19 119 TRP A CA 1
ATOM 910 C C . TRP A 1 119 ? 14.031 0.153 -0.009 1.00 90.19 119 TRP A C 1
ATOM 912 O O . TRP A 1 119 ? 14.276 1.166 -0.664 1.00 90.19 119 TRP A O 1
ATOM 922 N N . THR A 1 120 ? 14.406 0.017 1.263 1.00 87.56 120 THR A N 1
ATOM 923 C CA . THR A 1 120 ? 15.195 1.033 1.973 1.00 87.56 120 THR A CA 1
ATOM 924 C C . THR A 1 120 ? 16.581 1.176 1.337 1.00 87.56 120 THR A C 1
ATOM 926 O O . THR A 1 120 ? 17.033 2.293 1.089 1.00 87.56 120 THR A O 1
ATOM 929 N N . SER A 1 121 ? 17.234 0.061 0.989 1.00 86.00 121 SER A N 1
ATOM 930 C CA . SER A 1 121 ? 18.517 0.065 0.268 1.00 86.00 121 SER A CA 1
ATOM 931 C C . SER A 1 121 ? 18.411 0.677 -1.130 1.00 86.00 121 SER A C 1
ATOM 933 O O . SER A 1 121 ? 19.316 1.395 -1.545 1.00 86.00 121 SER A O 1
ATOM 935 N N . ALA A 1 122 ? 17.288 0.472 -1.825 1.00 84.25 122 ALA A N 1
ATOM 936 C CA . ALA A 1 122 ? 16.985 1.111 -3.109 1.00 84.25 122 ALA A CA 1
ATOM 937 C C . ALA A 1 122 ? 16.598 2.601 -2.987 1.00 84.25 122 ALA A C 1
ATOM 939 O O . ALA A 1 122 ? 16.158 3.203 -3.971 1.00 84.25 122 ALA A O 1
ATOM 940 N N . ARG A 1 123 ? 16.749 3.195 -1.791 1.00 82.31 123 ARG A N 1
ATOM 941 C CA . ARG A 1 123 ? 16.450 4.600 -1.474 1.00 82.31 123 ARG A CA 1
ATOM 942 C C . ARG A 1 123 ? 15.012 4.998 -1.820 1.00 82.31 123 ARG A C 1
ATOM 944 O O . ARG A 1 123 ? 14.771 6.133 -2.225 1.00 82.31 123 ARG A O 1
ATOM 951 N N . ALA A 1 124 ? 14.070 4.066 -1.679 1.00 81.75 124 ALA A N 1
ATOM 952 C CA . ALA A 1 124 ? 12.656 4.355 -1.871 1.00 81.75 124 ALA A CA 1
ATOM 953 C C . ALA A 1 124 ? 12.190 5.381 -0.829 1.00 81.75 124 ALA A C 1
ATOM 955 O O . ALA A 1 124 ? 12.448 5.216 0.367 1.00 81.75 124 ALA A O 1
ATOM 956 N N . ALA A 1 125 ? 11.523 6.440 -1.284 1.00 75.88 125 ALA A N 1
ATOM 957 C CA . ALA A 1 125 ? 10.927 7.426 -0.397 1.00 75.88 125 ALA A CA 1
ATOM 958 C C . ALA A 1 125 ? 9.528 6.967 0.030 1.00 75.88 125 ALA A C 1
ATOM 960 O O . ALA A 1 125 ? 8.748 6.496 -0.793 1.00 75.88 125 ALA A O 1
ATOM 961 N N . ASP A 1 126 ? 9.214 7.144 1.314 1.00 75.94 126 ASP A N 1
ATOM 962 C CA . ASP A 1 126 ? 7.834 7.142 1.793 1.00 75.94 126 ASP A CA 1
ATOM 963 C C . ASP A 1 126 ? 7.346 8.591 1.782 1.00 75.94 126 ASP A C 1
ATOM 965 O O . ASP A 1 126 ? 7.602 9.368 2.702 1.00 75.94 126 ASP A O 1
ATOM 969 N N . ASN A 1 127 ? 6.704 8.981 0.697 1.00 80.44 127 ASN A N 1
ATOM 970 C CA . ASN A 1 127 ? 6.154 10.307 0.456 1.00 80.44 127 ASN A CA 1
ATOM 971 C C . ASN A 1 127 ? 4.628 10.271 0.576 1.00 80.44 127 ASN A C 1
ATOM 973 O O . ASN A 1 127 ? 3.949 9.345 0.130 1.00 80.44 127 ASN A O 1
ATOM 977 N N . ALA A 1 128 ? 4.087 11.318 1.195 1.00 86.38 128 ALA A N 1
ATOM 978 C CA . ALA A 1 128 ? 2.655 11.427 1.424 1.00 86.38 128 ALA A CA 1
ATOM 979 C C . ALA A 1 128 ? 1.852 11.544 0.121 1.00 86.38 128 ALA A C 1
ATOM 981 O O . ALA A 1 128 ? 0.728 11.056 0.037 1.00 86.38 128 ALA A O 1
ATOM 982 N N . GLU A 1 129 ? 2.459 12.149 -0.901 1.00 86.88 129 GLU A N 1
ATOM 983 C CA . GLU A 1 129 ? 1.877 12.325 -2.232 1.00 86.88 129 GLU A CA 1
ATOM 984 C C . GLU A 1 129 ? 1.575 10.980 -2.908 1.00 86.88 129 GLU A C 1
ATOM 986 O O . GLU A 1 129 ? 0.464 10.790 -3.396 1.00 86.88 129 GLU A O 1
ATOM 991 N N . ASP A 1 130 ? 2.490 10.005 -2.852 1.00 86.88 130 ASP A N 1
ATOM 992 C CA . ASP A 1 130 ? 2.281 8.699 -3.496 1.00 86.88 130 ASP A CA 1
ATOM 993 C C . ASP A 1 130 ? 1.191 7.879 -2.796 1.00 86.88 130 ASP A C 1
ATOM 995 O O . ASP A 1 130 ? 0.400 7.188 -3.447 1.00 86.88 130 ASP A O 1
ATOM 999 N N . VAL A 1 131 ? 1.102 7.978 -1.465 1.00 90.19 131 VAL A N 1
ATOM 1000 C CA . VAL A 1 131 ? 0.000 7.373 -0.703 1.00 90.19 131 VAL A CA 1
ATOM 1001 C C . VAL A 1 131 ? -1.321 8.060 -1.043 1.00 90.19 131 VAL A C 1
ATOM 1003 O O . VAL A 1 131 ? -2.315 7.371 -1.270 1.00 90.19 131 VAL A O 1
ATOM 1006 N N . ALA A 1 132 ? -1.345 9.392 -1.126 1.00 90.44 132 ALA A N 1
ATOM 1007 C CA . ALA A 1 132 ? -2.539 10.150 -1.486 1.00 90.44 132 ALA A CA 1
ATOM 1008 C C . ALA A 1 132 ? -3.027 9.819 -2.904 1.00 90.44 132 ALA A C 1
ATOM 1010 O O . ALA A 1 132 ? -4.225 9.597 -3.087 1.00 90.44 132 ALA A O 1
ATOM 1011 N N . ALA A 1 133 ? -2.120 9.702 -3.877 1.00 87.69 133 ALA A N 1
ATOM 1012 C CA . ALA A 1 133 ? -2.437 9.303 -5.248 1.00 87.69 133 ALA A CA 1
ATOM 1013 C C . ALA A 1 133 ? -3.020 7.882 -5.300 1.00 87.69 133 ALA A C 1
ATOM 1015 O O . ALA A 1 133 ? -4.082 7.660 -5.884 1.00 87.69 133 ALA A O 1
ATOM 1016 N N . LEU A 1 134 ? -2.392 6.920 -4.611 1.00 88.94 134 LEU A N 1
ATOM 1017 C CA . LEU A 1 134 ? -2.902 5.548 -4.525 1.00 88.94 134 LEU A CA 1
ATOM 1018 C C . LEU A 1 134 ? -4.289 5.492 -3.870 1.00 88.94 134 LEU A C 1
ATOM 1020 O O . LEU A 1 134 ? -5.185 4.802 -4.353 1.00 88.94 134 LEU A O 1
ATOM 1024 N N . VAL A 1 135 ? -4.485 6.213 -2.768 1.00 92.19 135 VAL A N 1
ATOM 1025 C CA . VAL A 1 135 ? -5.775 6.278 -2.072 1.00 92.19 135 VAL A CA 1
ATOM 1026 C C . VAL A 1 135 ? -6.832 6.951 -2.942 1.00 92.19 135 VAL A C 1
ATOM 1028 O O . VAL A 1 135 ? -7.955 6.450 -3.023 1.00 92.19 135 VAL A O 1
ATOM 1031 N N . GLY A 1 136 ? -6.490 8.046 -3.620 1.00 90.81 136 GLY A N 1
ATOM 1032 C CA . GLY A 1 136 ? -7.359 8.720 -4.583 1.00 90.81 136 GLY A CA 1
ATOM 1033 C C . GLY A 1 136 ? -7.810 7.767 -5.685 1.00 90.81 136 GLY A C 1
ATOM 1034 O O . GLY A 1 136 ? -9.006 7.648 -5.944 1.00 90.81 136 GLY A O 1
ATOM 1035 N N . TYR A 1 137 ? -6.872 6.997 -6.238 1.00 88.12 137 TYR A N 1
ATOM 1036 C CA . TYR A 1 137 ? -7.159 5.968 -7.227 1.00 88.12 137 TYR A CA 1
ATOM 1037 C C . TYR A 1 137 ? -8.087 4.869 -6.685 1.00 88.12 137 TYR A C 1
ATOM 1039 O O . TYR A 1 137 ? -9.103 4.554 -7.304 1.00 88.12 137 TYR A O 1
ATOM 1047 N N . LEU A 1 138 ? -7.788 4.291 -5.517 1.00 88.81 138 LEU A N 1
ATOM 1048 C CA . LEU A 1 138 ? -8.609 3.221 -4.934 1.00 88.81 138 LEU A CA 1
ATOM 1049 C C . LEU A 1 138 ? -10.029 3.704 -4.617 1.00 88.81 138 LEU A C 1
ATOM 1051 O O . LEU A 1 138 ? -10.993 2.969 -4.815 1.00 88.81 138 LEU A O 1
ATOM 1055 N N . THR A 1 139 ? -10.165 4.947 -4.162 1.00 90.56 139 THR A N 1
ATOM 1056 C CA . THR A 1 139 ? -11.450 5.547 -3.773 1.00 90.56 139 THR A CA 1
ATOM 1057 C C . THR A 1 139 ? -12.207 6.203 -4.923 1.00 90.56 139 THR A C 1
ATOM 1059 O O . THR A 1 139 ? -13.287 6.734 -4.690 1.00 90.56 139 THR A O 1
ATOM 1062 N N . ARG A 1 140 ? -11.718 6.129 -6.167 1.00 88.31 140 ARG A N 1
ATOM 1063 C CA . ARG A 1 140 ? -12.367 6.757 -7.335 1.00 88.31 140 ARG A CA 1
ATOM 1064 C C . ARG A 1 140 ? -13.786 6.261 -7.615 1.00 88.31 140 ARG A C 1
ATOM 1066 O O . ARG A 1 140 ? -14.539 6.943 -8.283 1.00 88.31 140 ARG A O 1
ATOM 1073 N N . SER A 1 141 ? -14.125 5.058 -7.147 1.00 85.06 141 SER A N 1
ATOM 1074 C CA . SER A 1 141 ? -15.463 4.473 -7.289 1.00 85.06 141 SER A CA 1
ATOM 1075 C C . SER A 1 141 ? -16.412 4.855 -6.149 1.00 85.06 141 SER A C 1
ATOM 1077 O O . SER A 1 141 ? -17.523 4.333 -6.073 1.00 85.06 141 SER A O 1
ATOM 1079 N N . ILE A 1 142 ? -15.940 5.638 -5.178 1.00 85.44 142 ILE A N 1
ATOM 1080 C CA . ILE A 1 142 ? -16.736 6.108 -4.051 1.00 85.44 142 ILE A CA 1
ATOM 1081 C C . ILE A 1 142 ? -17.284 7.484 -4.427 1.00 85.44 142 ILE A C 1
ATOM 1083 O O . ILE A 1 142 ? -16.616 8.498 -4.234 1.00 85.44 142 ILE A O 1
ATOM 1087 N N . ASP A 1 143 ? -18.508 7.494 -4.946 1.00 75.25 143 ASP A N 1
ATOM 1088 C CA . ASP A 1 143 ? -19.198 8.707 -5.384 1.00 75.25 143 ASP A CA 1
ATOM 1089 C C . ASP A 1 143 ? -20.190 9.237 -4.330 1.00 75.25 143 ASP A C 1
ATOM 1091 O O . ASP A 1 143 ? -20.747 8.480 -3.527 1.00 75.25 143 ASP A O 1
ATOM 1095 N N . GLY A 1 144 ? -20.450 10.550 -4.377 1.00 78.12 144 GLY A N 1
ATOM 1096 C CA . GLY A 1 144 ? -21.462 1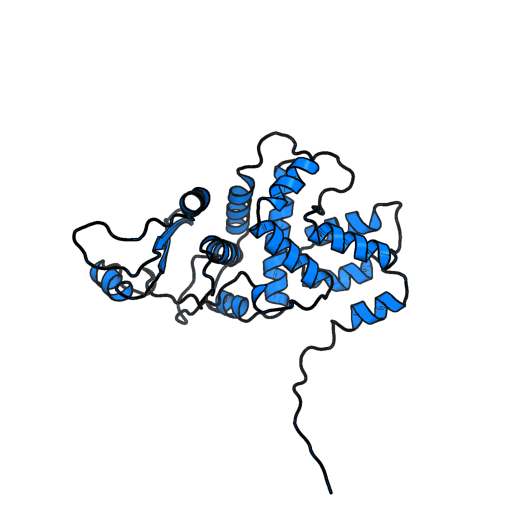1.250 -3.574 1.00 78.12 144 GLY A CA 1
ATOM 1097 C C . GLY A 1 144 ? -20.936 11.945 -2.310 1.00 78.12 144 GLY A C 1
ATOM 1098 O O . GLY A 1 144 ? -19.814 11.719 -1.874 1.00 78.12 144 GLY A O 1
ATOM 1099 N N . ASP A 1 145 ? -21.767 12.792 -1.694 1.00 77.19 145 ASP A N 1
ATOM 1100 C CA . ASP A 1 145 ? -21.373 13.620 -0.535 1.00 77.19 145 ASP A CA 1
ATOM 1101 C C . ASP A 1 145 ? -21.232 12.824 0.773 1.00 77.19 145 ASP A C 1
ATOM 1103 O O . ASP A 1 145 ? -20.513 13.216 1.698 1.00 77.19 145 ASP A O 1
ATOM 1107 N N . GLN A 1 146 ? -21.954 11.707 0.875 1.00 80.00 146 GLN A N 1
ATOM 1108 C CA . GLN A 1 146 ? -22.003 10.847 2.053 1.00 80.00 146 GLN A CA 1
ATOM 1109 C C . GLN A 1 146 ? -22.121 9.388 1.629 1.00 80.00 146 GLN A C 1
ATOM 1111 O O . GLN A 1 146 ? -23.003 9.010 0.860 1.00 80.00 146 GLN A O 1
ATOM 1116 N N . VAL A 1 147 ? -21.280 8.545 2.216 1.00 84.38 147 VAL A N 1
ATOM 1117 C CA . VAL A 1 147 ? -21.258 7.105 1.975 1.00 84.38 147 VAL A CA 1
ATOM 1118 C C . VAL A 1 147 ? -21.870 6.420 3.183 1.00 84.38 147 VAL A C 1
ATOM 1120 O O . VAL A 1 147 ? -21.414 6.598 4.315 1.00 84.38 147 VAL A O 1
ATOM 1123 N N . SER A 1 148 ? -22.919 5.624 2.977 1.00 87.56 148 SER A N 1
ATOM 1124 C CA . SER A 1 148 ? -23.455 4.815 4.072 1.00 87.56 148 SER A CA 1
ATOM 1125 C C . SER A 1 148 ? -22.414 3.797 4.543 1.00 87.56 148 SER A C 1
ATOM 1127 O O . SER A 1 148 ? -21.646 3.253 3.751 1.00 87.56 148 SER A O 1
ATOM 1129 N N . VAL A 1 149 ? -22.418 3.476 5.835 1.00 84.06 149 VAL A N 1
ATOM 1130 C CA . VAL A 1 149 ? -21.516 2.459 6.407 1.00 84.06 149 VAL A CA 1
ATOM 1131 C C . VAL A 1 149 ? -21.648 1.113 5.694 1.00 84.06 149 VAL A C 1
ATOM 1133 O O . VAL A 1 149 ? -20.653 0.429 5.470 1.00 84.06 149 VAL A O 1
ATOM 1136 N N . GLY A 1 150 ? -22.877 0.737 5.330 1.00 84.94 150 GLY A N 1
ATOM 1137 C CA . GLY A 1 150 ? -23.146 -0.490 4.584 1.00 84.94 150 GLY A CA 1
ATOM 1138 C C . GLY A 1 150 ? -22.524 -0.462 3.188 1.00 84.94 150 GLY A C 1
ATOM 1139 O O . GLY A 1 150 ? -21.880 -1.433 2.798 1.00 84.94 150 GLY A O 1
ATOM 1140 N N . ALA A 1 151 ? -22.648 0.662 2.474 1.00 86.81 151 ALA A N 1
ATOM 1141 C CA . ALA A 1 151 ? -22.018 0.847 1.169 1.00 86.81 151 ALA A CA 1
ATOM 1142 C C . ALA A 1 151 ? -20.489 0.814 1.271 1.00 86.81 151 ALA A C 1
ATOM 1144 O O . ALA A 1 151 ? -19.849 0.121 0.487 1.00 86.81 151 ALA A O 1
ATOM 1145 N N . PHE A 1 152 ? -19.905 1.473 2.277 1.00 87.00 152 PHE A N 1
ATOM 1146 C CA . PHE A 1 152 ? -18.458 1.455 2.488 1.00 87.00 152 PHE A CA 1
ATOM 1147 C C . PHE A 1 152 ? -17.936 0.052 2.831 1.00 87.00 152 PHE A C 1
ATOM 1149 O O . PHE A 1 152 ? -16.940 -0.398 2.267 1.00 87.00 152 PHE A O 1
ATOM 1156 N N . LYS A 1 153 ? -18.644 -0.686 3.694 1.00 85.31 153 LYS A N 1
ATOM 1157 C CA . LYS A 1 153 ? -18.323 -2.087 3.998 1.00 85.31 153 LYS A CA 1
ATOM 1158 C C . LYS A 1 153 ? -18.391 -2.967 2.748 1.00 85.31 153 LYS A C 1
ATOM 1160 O O . LYS A 1 153 ? -17.499 -3.785 2.520 1.00 85.31 153 LYS A O 1
ATOM 1165 N N . ASN A 1 154 ? -19.438 -2.798 1.940 1.00 86.94 154 ASN A N 1
ATOM 1166 C CA . ASN A 1 154 ? -19.586 -3.528 0.685 1.00 86.94 154 ASN A CA 1
ATOM 1167 C C . ASN A 1 154 ? -18.448 -3.183 -0.286 1.00 86.94 154 ASN A C 1
ATOM 1169 O O . ASN A 1 154 ? -17.847 -4.071 -0.876 1.00 86.94 154 ASN A O 1
ATOM 1173 N N . TRP A 1 155 ? -18.091 -1.905 -0.401 1.00 88.81 155 TRP A N 1
ATOM 1174 C CA . TRP A 1 155 ? -16.972 -1.460 -1.227 1.00 88.81 155 TRP A CA 1
ATOM 1175 C C . TRP A 1 155 ? -15.635 -2.077 -0.787 1.00 88.81 155 TRP A C 1
ATOM 1177 O O . TRP A 1 155 ? -14.921 -2.622 -1.627 1.00 88.81 155 TRP A O 1
ATOM 1187 N N . MET A 1 156 ? -15.318 -2.081 0.514 1.00 85.25 156 MET A N 1
ATOM 1188 C CA . MET A 1 156 ? -14.088 -2.715 1.016 1.00 85.25 156 MET A CA 1
ATOM 1189 C C . MET A 1 156 ? -14.059 -4.214 0.727 1.00 85.25 156 MET A C 1
ATOM 1191 O O . MET A 1 156 ? -13.036 -4.731 0.292 1.00 85.25 156 MET A O 1
ATOM 1195 N N . SER A 1 157 ? -15.197 -4.893 0.890 1.00 82.94 157 SER A N 1
ATOM 1196 C CA . SER A 1 157 ? -15.324 -6.323 0.576 1.00 82.94 157 SER A CA 1
ATOM 1197 C C . SER A 1 157 ? -15.105 -6.610 -0.918 1.00 82.94 157 SER A C 1
ATOM 1199 O O . SER A 1 157 ? -14.630 -7.682 -1.280 1.00 82.94 157 SER A O 1
ATOM 1201 N N . ASN A 1 158 ? -15.408 -5.639 -1.786 1.00 85.81 158 ASN A N 1
ATOM 1202 C CA . ASN A 1 158 ? -15.172 -5.709 -3.230 1.00 85.81 158 ASN A CA 1
ATOM 1203 C C . ASN A 1 158 ? -13.803 -5.148 -3.658 1.00 85.81 158 ASN A C 1
ATOM 1205 O O . ASN A 1 158 ? -13.495 -5.142 -4.849 1.00 85.81 158 ASN A O 1
ATOM 1209 N N . THR A 1 159 ? -12.966 -4.708 -2.712 1.00 87.94 159 THR A N 1
ATOM 1210 C CA . THR A 1 159 ? -11.627 -4.157 -2.968 1.00 87.94 159 THR A CA 1
ATOM 1211 C C . THR A 1 159 ? -10.577 -5.018 -2.256 1.00 87.94 159 THR A C 1
ATOM 1213 O O . THR A 1 159 ? -10.119 -4.664 -1.166 1.00 87.94 159 THR A O 1
ATOM 1216 N N . PRO A 1 160 ? -10.146 -6.156 -2.842 1.00 86.50 160 PRO A N 1
ATOM 1217 C CA . PRO A 1 160 ? -9.424 -7.176 -2.080 1.00 86.50 160 PRO A CA 1
ATOM 1218 C C . PRO A 1 160 ? -8.041 -6.733 -1.594 1.00 86.50 160 PRO A C 1
ATOM 1220 O O . PRO A 1 160 ? -7.529 -7.294 -0.632 1.00 86.50 160 PRO A O 1
ATOM 1223 N N . ILE A 1 161 ? -7.423 -5.723 -2.221 1.00 87.12 161 ILE A N 1
ATOM 1224 C CA . ILE A 1 161 ? -6.163 -5.172 -1.710 1.00 87.12 161 ILE A CA 1
ATOM 1225 C C . ILE A 1 161 ? -6.351 -4.433 -0.383 1.00 87.12 161 ILE A C 1
ATOM 1227 O O . ILE A 1 161 ? -5.521 -4.566 0.511 1.00 87.12 161 ILE A O 1
ATOM 1231 N N . VAL A 1 162 ? -7.448 -3.687 -0.229 1.00 88.44 162 VAL A N 1
ATOM 1232 C CA . VAL A 1 162 ? -7.751 -2.966 1.013 1.00 88.44 162 VAL A CA 1
ATOM 1233 C C . VAL A 1 162 ? -8.043 -3.972 2.124 1.00 88.44 162 VAL A C 1
ATOM 1235 O O . VAL A 1 162 ? -7.495 -3.848 3.219 1.00 88.44 162 VAL A O 1
ATOM 1238 N N . ASP A 1 163 ? -8.827 -5.008 1.827 1.00 84.88 163 ASP A N 1
ATOM 1239 C CA . ASP A 1 163 ? -9.088 -6.118 2.753 1.00 84.88 163 ASP A CA 1
ATOM 1240 C C . ASP A 1 163 ? -7.792 -6.832 3.179 1.00 84.88 163 ASP A C 1
ATOM 1242 O O . ASP A 1 163 ? -7.531 -7.041 4.363 1.00 84.88 163 ASP A O 1
ATOM 1246 N N . LEU A 1 164 ? -6.895 -7.106 2.229 1.00 86.25 164 LEU A N 1
ATOM 1247 C CA . LEU A 1 164 ? -5.614 -7.739 2.522 1.00 86.25 164 LEU A CA 1
ATOM 1248 C C . LEU A 1 164 ? -4.714 -6.869 3.411 1.00 86.25 164 LEU A C 1
ATOM 1250 O O . LEU A 1 164 ? -4.186 -7.358 4.412 1.00 86.25 164 LEU A O 1
ATOM 1254 N N . VAL A 1 165 ? -4.550 -5.585 3.084 1.00 89.25 165 VAL A N 1
ATOM 1255 C CA . VAL A 1 165 ? -3.714 -4.653 3.861 1.00 89.25 165 VAL A CA 1
ATOM 1256 C C . VAL A 1 165 ? -4.276 -4.471 5.272 1.00 89.25 165 VAL A C 1
ATOM 1258 O O . VAL A 1 165 ? -3.538 -4.578 6.254 1.00 89.25 165 VAL A O 1
ATOM 1261 N N . THR A 1 166 ? -5.589 -4.270 5.399 1.00 88.38 166 THR A N 1
ATOM 1262 C CA . THR A 1 166 ? -6.256 -4.168 6.708 1.00 88.38 166 THR A CA 1
ATOM 1263 C C . THR A 1 166 ? -6.153 -5.465 7.511 1.00 88.38 166 THR A C 1
ATOM 1265 O O . THR A 1 166 ? -5.915 -5.415 8.719 1.00 88.38 166 THR A O 1
ATOM 1268 N N . GLY A 1 167 ? -6.218 -6.629 6.863 1.00 86.00 167 GLY A N 1
ATOM 1269 C CA . GLY A 1 167 ? -5.993 -7.932 7.489 1.00 86.00 167 GLY A CA 1
ATOM 1270 C C . GLY A 1 167 ? -4.549 -8.156 7.957 1.00 86.00 167 GLY A C 1
ATOM 1271 O O . GLY A 1 167 ? -4.323 -8.787 8.994 1.00 86.00 167 GLY A O 1
ATOM 1272 N N . VAL A 1 168 ? -3.547 -7.633 7.240 1.00 86.00 168 VAL A N 1
ATOM 1273 C CA . VAL A 1 168 ? -2.143 -7.627 7.701 1.00 86.00 168 VAL A CA 1
ATOM 1274 C C . VAL A 1 168 ? -1.999 -6.765 8.956 1.00 86.00 168 VAL A C 1
ATOM 1276 O O . VAL A 1 168 ? -1.433 -7.230 9.947 1.00 86.00 168 VAL A O 1
ATOM 1279 N N . LEU A 1 169 ? -2.575 -5.559 8.959 1.00 88.88 169 LEU A N 1
ATOM 1280 C CA . LEU A 1 169 ? -2.582 -4.680 10.133 1.00 88.88 169 LEU A CA 1
ATOM 1281 C C . LEU A 1 169 ? -3.264 -5.329 11.337 1.00 88.88 169 LEU A C 1
ATOM 1283 O O . LEU A 1 169 ? -2.704 -5.340 12.432 1.00 88.88 169 LEU A O 1
ATOM 1287 N N . ALA A 1 170 ? -4.448 -5.909 11.133 1.00 87.12 170 ALA A N 1
ATOM 1288 C CA . ALA A 1 170 ? -5.203 -6.586 12.181 1.00 87.12 170 ALA A CA 1
ATOM 1289 C C . ALA A 1 170 ? -4.372 -7.705 12.823 1.00 87.12 170 ALA A C 1
ATOM 1291 O O . ALA A 1 170 ? -4.275 -7.803 14.043 1.00 87.12 170 ALA A O 1
ATOM 1292 N N . ARG A 1 171 ? -3.717 -8.545 12.018 1.00 85.31 171 ARG A N 1
ATOM 1293 C CA . ARG A 1 171 ? -2.885 -9.634 12.546 1.00 85.31 171 ARG A CA 1
ATOM 1294 C C . ARG A 1 171 ? -1.663 -9.111 13.299 1.00 85.31 171 ARG A C 1
ATOM 1296 O O . ARG A 1 171 ? -1.389 -9.604 14.395 1.00 85.31 171 ARG A O 1
ATOM 1303 N N . ALA A 1 172 ? -0.993 -8.084 12.772 1.00 85.38 172 ALA A N 1
ATOM 1304 C CA . ALA A 1 172 ? 0.153 -7.452 13.423 1.00 85.38 172 ALA A CA 1
ATOM 1305 C C . ALA A 1 172 ? -0.223 -6.854 14.790 1.00 85.38 172 ALA A C 1
ATOM 1307 O O . ALA A 1 172 ? 0.368 -7.209 15.812 1.00 85.38 172 ALA A O 1
ATOM 1308 N N . MET A 1 173 ? -1.272 -6.029 14.838 1.00 85.69 173 MET A N 1
ATOM 1309 C CA . MET A 1 173 ? -1.757 -5.399 16.070 1.00 85.69 173 MET A CA 1
ATOM 1310 C C . MET A 1 173 ? -2.133 -6.434 17.135 1.00 85.69 173 MET A C 1
ATOM 1312 O O . MET A 1 173 ? -1.768 -6.308 18.304 1.00 85.69 173 MET A O 1
ATOM 1316 N N . PHE A 1 174 ? -2.816 -7.507 16.747 1.00 84.88 174 PHE A N 1
ATOM 1317 C CA . PHE A 1 174 ? -3.276 -8.529 17.686 1.00 84.88 174 PHE A CA 1
ATOM 1318 C C . PHE A 1 174 ? -2.222 -9.615 17.954 1.00 84.88 174 PHE A C 1
ATOM 1320 O O . PHE A 1 174 ? -2.525 -10.625 18.588 1.00 84.88 174 PHE A O 1
ATOM 1327 N N . SER A 1 175 ? -0.969 -9.396 17.527 1.00 76.75 175 SER A N 1
ATOM 1328 C CA . SER A 1 175 ? 0.161 -10.318 17.720 1.00 76.75 175 SER A CA 1
ATOM 1329 C C . SER A 1 175 ? -0.111 -11.739 17.216 1.00 76.75 175 SER A C 1
ATOM 1331 O O . SER A 1 175 ? 0.464 -12.710 17.717 1.00 76.75 175 SER A O 1
ATOM 1333 N N . LEU A 1 176 ? -0.983 -11.869 16.219 1.00 71.81 176 LEU A N 1
ATOM 1334 C CA . LEU A 1 176 ? -1.234 -13.133 15.550 1.00 71.81 176 LEU A CA 1
ATOM 1335 C C . LEU A 1 176 ? -0.094 -13.348 14.564 1.00 71.81 176 LEU A C 1
ATOM 1337 O O . LEU A 1 176 ? 0.163 -12.500 13.710 1.00 71.81 176 LEU A O 1
ATOM 1341 N N . ARG A 1 177 ? 0.628 -14.466 14.708 1.00 54.72 177 ARG A N 1
ATOM 1342 C CA . ARG A 1 177 ? 1.735 -14.780 13.802 1.00 54.72 177 ARG A CA 1
ATOM 1343 C C . ARG A 1 177 ? 1.205 -14.789 12.361 1.00 54.72 177 ARG A C 1
ATOM 1345 O O . ARG A 1 177 ? 0.265 -15.548 12.096 1.00 54.72 177 ARG A O 1
ATOM 1352 N N . PRO A 1 178 ? 1.789 -14.001 11.439 1.00 52.81 178 PRO A N 1
ATOM 1353 C CA . PRO A 1 178 ? 1.493 -14.157 10.024 1.00 52.81 178 PRO A CA 1
ATOM 1354 C C . PRO A 1 178 ? 1.825 -15.603 9.669 1.00 52.81 178 PRO A C 1
ATOM 1356 O O . PRO A 1 178 ? 2.911 -16.103 9.966 1.00 52.81 178 PRO A O 1
ATOM 1359 N N . SER A 1 179 ? 0.831 -16.333 9.174 1.00 44.72 179 SER A N 1
ATOM 1360 C CA . SER A 1 179 ? 0.943 -17.788 9.064 1.00 44.72 179 SER A CA 1
ATOM 1361 C C . SER A 1 179 ? 1.844 -18.201 7.902 1.00 44.72 179 SER A C 1
ATOM 1363 O O . SER A 1 179 ? 2.224 -19.368 7.837 1.00 44.72 179 SER A O 1
ATOM 1365 N N . ARG A 1 180 ? 2.214 -17.277 6.999 1.00 44.12 180 ARG A N 1
ATOM 1366 C CA . ARG A 1 180 ? 3.109 -17.514 5.857 1.00 44.12 180 ARG A CA 1
ATOM 1367 C C . ARG A 1 180 ? 3.806 -16.222 5.413 1.00 44.12 180 ARG A C 1
ATOM 1369 O O . ARG A 1 180 ? 3.294 -15.126 5.610 1.00 44.12 180 ARG A O 1
ATOM 1376 N N . THR A 1 181 ? 4.918 -16.379 4.698 1.00 47.91 181 THR A N 1
ATOM 1377 C CA . THR A 1 181 ? 5.544 -15.364 3.824 1.00 47.91 181 THR A CA 1
ATOM 1378 C C . THR A 1 181 ? 4.570 -14.735 2.810 1.00 47.91 181 THR A C 1
ATOM 1380 O O . THR A 1 181 ? 4.857 -13.676 2.267 1.00 47.91 181 THR A O 1
ATOM 1383 N N . SER A 1 182 ? 3.398 -15.346 2.600 1.00 52.69 182 SER A N 1
ATOM 1384 C CA . SER A 1 182 ? 2.304 -14.897 1.727 1.00 52.69 182 SER A CA 1
ATOM 1385 C C . SER A 1 182 ? 1.585 -13.613 2.171 1.00 52.69 182 SER A C 1
ATOM 1387 O O . SER A 1 182 ? 0.765 -13.102 1.418 1.00 52.69 182 SER A O 1
ATOM 1389 N N . ASP A 1 183 ? 1.858 -13.101 3.375 1.00 64.31 183 ASP A N 1
ATOM 1390 C CA . ASP A 1 183 ? 1.196 -11.902 3.914 1.00 64.31 183 ASP A CA 1
ATOM 1391 C C . ASP A 1 183 ? 1.908 -10.585 3.536 1.00 64.31 183 ASP A C 1
ATOM 1393 O O . ASP A 1 183 ? 1.389 -9.504 3.810 1.00 64.31 183 ASP A O 1
ATOM 1397 N N . CYS A 1 184 ? 3.091 -10.647 2.912 1.00 73.00 184 CYS A N 1
ATOM 1398 C CA . CYS A 1 184 ? 3.813 -9.459 2.457 1.00 73.00 184 CYS A CA 1
ATOM 1399 C C . CYS A 1 184 ? 3.506 -9.181 0.981 1.00 73.00 184 CYS A C 1
ATOM 1401 O O . CYS A 1 184 ? 3.942 -9.920 0.101 1.00 73.00 184 CYS A O 1
ATOM 1403 N N . LEU A 1 185 ? 2.782 -8.091 0.710 1.00 82.69 185 LEU A N 1
ATOM 1404 C CA . LEU A 1 185 ? 2.513 -7.630 -0.658 1.00 82.69 185 LEU A CA 1
ATOM 1405 C C . LEU A 1 185 ? 3.741 -7.022 -1.335 1.00 82.69 185 LEU A C 1
ATOM 1407 O O . LEU A 1 185 ? 3.766 -6.879 -2.553 1.00 82.69 185 LEU A O 1
ATOM 1411 N N . LEU A 1 186 ? 4.732 -6.615 -0.544 1.00 87.25 186 LEU A N 1
ATOM 1412 C CA . LEU A 1 186 ? 5.899 -5.914 -1.044 1.00 87.25 186 LEU A CA 1
ATOM 1413 C C . LEU A 1 186 ? 6.921 -6.935 -1.582 1.00 87.25 186 LEU A C 1
ATOM 1415 O O . LEU A 1 186 ? 7.464 -7.714 -0.789 1.00 87.25 186 LEU A O 1
ATOM 1419 N N . PRO A 1 187 ? 7.221 -6.943 -2.894 1.00 88.44 187 PRO A N 1
ATOM 1420 C CA . PRO A 1 187 ? 8.286 -7.779 -3.444 1.00 88.44 187 PRO A CA 1
ATOM 1421 C C . PRO A 1 187 ? 9.633 -7.379 -2.845 1.00 88.44 187 PRO A C 1
ATOM 1423 O O . PRO A 1 187 ? 9.820 -6.241 -2.434 1.00 88.44 187 PRO A O 1
ATOM 1426 N N . THR A 1 188 ? 10.615 -8.270 -2.834 1.00 89.50 188 THR A N 1
ATOM 1427 C CA . THR A 1 188 ? 12.013 -7.853 -2.637 1.00 89.50 188 THR A CA 1
ATOM 1428 C C . THR A 1 188 ? 12.526 -7.190 -3.912 1.00 89.50 188 THR A C 1
ATOM 1430 O O . THR A 1 188 ? 12.237 -7.692 -4.997 1.00 89.50 188 THR A O 1
ATOM 1433 N N . ILE A 1 189 ? 13.316 -6.123 -3.809 1.00 90.50 189 ILE A N 1
ATOM 1434 C CA . ILE A 1 189 ? 13.941 -5.465 -4.963 1.00 90.50 189 ILE A CA 1
ATOM 1435 C C . ILE A 1 189 ? 15.455 -5.732 -4.997 1.00 90.50 189 ILE A C 1
ATOM 1437 O O . ILE A 1 189 ? 16.123 -5.767 -3.969 1.00 90.50 189 ILE A O 1
ATOM 1441 N N . VAL A 1 190 ? 16.005 -5.945 -6.189 1.00 91.31 190 VAL A N 1
ATOM 1442 C CA . VAL A 1 190 ? 17.431 -6.169 -6.445 1.00 91.31 190 VAL A CA 1
ATOM 1443 C C . VAL A 1 190 ? 17.923 -5.056 -7.360 1.00 91.31 190 VAL A C 1
ATOM 1445 O O . VAL A 1 190 ? 17.578 -5.006 -8.547 1.00 91.31 190 VAL A O 1
ATOM 1448 N N . THR A 1 191 ? 18.726 -4.155 -6.800 1.00 87.94 191 THR A N 1
ATOM 1449 C CA . THR A 1 191 ? 19.221 -2.956 -7.484 1.00 87.94 191 THR A CA 1
ATOM 1450 C C . THR A 1 191 ? 20.733 -2.798 -7.310 1.00 87.94 191 THR A C 1
ATOM 1452 O O . THR A 1 191 ? 21.281 -3.249 -6.305 1.00 87.94 191 THR A O 1
ATOM 1455 N N . PRO A 1 192 ? 21.427 -2.136 -8.253 1.00 85.56 192 PRO A N 1
ATOM 1456 C CA . PRO A 1 192 ? 22.796 -1.667 -8.034 1.00 85.56 192 PRO A CA 1
ATOM 1457 C C . PRO A 1 192 ? 22.874 -0.659 -6.873 1.00 85.56 192 PRO A C 1
ATOM 1459 O O . PRO A 1 192 ? 21.905 0.056 -6.622 1.00 85.56 192 PRO A O 1
ATOM 1462 N N . GLU A 1 193 ? 24.037 -0.534 -6.223 1.00 77.62 193 GLU A N 1
ATOM 1463 C CA . GLU A 1 193 ? 24.242 0.339 -5.045 1.00 77.62 193 GLU A CA 1
ATOM 1464 C C . GLU A 1 193 ? 23.949 1.832 -5.301 1.00 77.62 193 GLU A C 1
ATOM 1466 O O . GLU A 1 193 ? 23.545 2.561 -4.396 1.00 77.62 193 GLU A O 1
ATOM 1471 N N . CYS A 1 194 ? 24.121 2.295 -6.542 1.00 78.75 194 CYS A N 1
ATOM 1472 C CA . CYS A 1 194 ? 23.921 3.697 -6.926 1.00 78.75 194 CYS A CA 1
ATOM 1473 C C . CYS A 1 194 ? 22.518 4.001 -7.472 1.00 78.75 194 CYS A C 1
ATOM 1475 O O . CYS A 1 194 ? 22.282 5.105 -7.963 1.00 78.75 194 CYS A O 1
ATOM 1477 N N . PHE A 1 195 ? 21.600 3.035 -7.456 1.00 87.25 195 PHE A N 1
ATOM 1478 C CA . PHE A 1 195 ? 20.263 3.223 -8.006 1.00 87.25 195 PHE A CA 1
ATOM 1479 C C . PHE A 1 195 ? 19.272 3.709 -6.944 1.00 87.25 195 PHE A C 1
ATOM 1481 O O . PHE A 1 195 ? 19.187 3.148 -5.856 1.00 87.25 195 PHE A O 1
ATOM 1488 N N . THR A 1 196 ? 18.477 4.712 -7.316 1.00 88.81 196 THR A N 1
ATOM 1489 C CA . THR A 1 196 ? 17.307 5.164 -6.560 1.00 88.81 196 THR A CA 1
ATOM 1490 C C . THR A 1 196 ? 16.055 4.759 -7.329 1.00 88.81 196 THR A C 1
ATOM 1492 O O . THR A 1 196 ? 15.901 5.138 -8.493 1.00 88.81 196 THR A O 1
ATOM 1495 N N . THR A 1 197 ? 15.170 3.989 -6.697 1.00 89.12 197 THR A N 1
ATOM 1496 C CA . THR A 1 197 ? 13.875 3.641 -7.297 1.00 89.12 197 THR A CA 1
ATOM 1497 C C . THR A 1 197 ? 12.949 4.853 -7.356 1.00 89.12 197 THR A C 1
ATOM 1499 O O . THR A 1 197 ? 12.994 5.725 -6.493 1.00 89.12 197 THR A O 1
ATOM 1502 N N . CYS A 1 198 ? 12.097 4.898 -8.379 1.00 87.88 198 CYS A N 1
ATOM 1503 C CA . CYS A 1 198 ? 11.041 5.902 -8.499 1.00 87.88 198 CYS A CA 1
ATOM 1504 C C . CYS A 1 198 ? 9.709 5.467 -7.874 1.00 87.88 198 CYS A C 1
ATOM 1506 O O . CYS A 1 198 ? 8.787 6.267 -7.828 1.00 87.88 198 CYS A O 1
ATOM 1508 N N . LEU A 1 199 ? 9.600 4.213 -7.427 1.00 88.81 199 LEU A N 1
ATOM 1509 C CA . LEU A 1 199 ? 8.383 3.683 -6.821 1.00 88.81 199 LEU A CA 1
ATOM 1510 C C . LEU A 1 199 ? 8.453 3.765 -5.298 1.00 88.81 199 LEU A C 1
ATOM 1512 O O . LEU A 1 199 ? 9.410 3.263 -4.697 1.00 88.81 199 LEU A O 1
ATOM 1516 N N . ALA A 1 200 ? 7.398 4.292 -4.684 1.00 89.25 200 ALA A N 1
ATOM 1517 C CA . ALA A 1 200 ? 7.180 4.155 -3.251 1.00 89.25 200 ALA A CA 1
ATOM 1518 C C . ALA A 1 200 ? 6.776 2.709 -2.889 1.00 89.25 200 ALA A C 1
ATOM 1520 O O . ALA A 1 200 ? 6.149 2.008 -3.698 1.00 89.25 200 ALA A O 1
ATOM 1521 N N . PRO A 1 201 ? 7.055 2.235 -1.659 1.00 89.56 201 PRO A N 1
ATOM 1522 C CA . PRO A 1 201 ? 6.665 0.890 -1.227 1.00 89.56 201 PRO A CA 1
ATOM 1523 C C . PRO A 1 201 ? 5.157 0.606 -1.341 1.00 89.56 201 PRO A C 1
ATOM 1525 O O . PRO A 1 201 ? 4.764 -0.518 -1.651 1.00 89.56 201 PRO A O 1
ATOM 1528 N N . CYS A 1 202 ? 4.295 1.608 -1.136 1.00 88.38 202 CYS A N 1
ATOM 1529 C CA . CYS A 1 202 ? 2.844 1.462 -1.296 1.00 88.38 202 CYS A CA 1
ATOM 1530 C C . CYS A 1 202 ? 2.446 1.182 -2.757 1.00 88.38 202 CYS A C 1
ATOM 1532 O O . CYS A 1 202 ? 1.693 0.243 -3.019 1.00 88.38 202 CYS A O 1
ATOM 1534 N N . GLN A 1 203 ? 3.010 1.930 -3.710 1.00 88.00 203 GLN A N 1
ATOM 1535 C CA . GLN A 1 203 ? 2.798 1.733 -5.145 1.00 88.00 203 GLN A CA 1
ATOM 1536 C C . GLN A 1 203 ? 3.322 0.368 -5.586 1.00 88.00 203 GLN A C 1
ATOM 1538 O O . GLN A 1 203 ? 2.642 -0.350 -6.313 1.00 88.00 203 GLN A O 1
ATOM 1543 N N . ALA A 1 204 ? 4.501 -0.030 -5.104 1.00 89.19 204 ALA A N 1
ATOM 1544 C CA . ALA A 1 204 ? 5.085 -1.331 -5.402 1.00 89.19 204 ALA A CA 1
ATOM 1545 C C . ALA A 1 204 ? 4.236 -2.496 -4.875 1.00 89.19 204 ALA A C 1
ATOM 1547 O O . ALA A 1 204 ? 4.012 -3.464 -5.599 1.00 89.19 204 ALA A O 1
ATOM 1548 N N . ALA A 1 205 ? 3.726 -2.394 -3.644 1.00 88.62 205 ALA A N 1
ATOM 1549 C CA . ALA A 1 205 ? 2.811 -3.381 -3.074 1.00 88.62 205 ALA A CA 1
ATOM 1550 C C . ALA A 1 205 ? 1.501 -3.467 -3.874 1.00 88.62 205 ALA A C 1
ATOM 1552 O O . ALA A 1 205 ? 1.010 -4.563 -4.149 1.00 88.62 205 ALA A O 1
ATOM 1553 N N . TRP A 1 206 ? 0.957 -2.319 -4.286 1.00 87.75 206 TRP A N 1
ATOM 1554 C CA . TRP A 1 206 ? -0.237 -2.261 -5.124 1.00 87.75 206 TRP A CA 1
ATOM 1555 C C . TRP A 1 206 ? -0.008 -2.874 -6.515 1.00 87.75 206 TRP A C 1
ATOM 1557 O O . TRP A 1 206 ? -0.815 -3.689 -6.960 1.00 87.75 206 TRP A O 1
ATOM 1567 N N . LEU A 1 207 ? 1.117 -2.570 -7.163 1.00 87.75 207 LEU A N 1
ATOM 1568 C CA . LEU A 1 207 ? 1.513 -3.132 -8.458 1.00 87.75 207 LEU A CA 1
ATOM 1569 C C . LEU A 1 207 ? 1.746 -4.643 -8.390 1.00 87.75 207 LEU A C 1
ATOM 1571 O O . LEU A 1 207 ? 1.277 -5.394 -9.242 1.00 87.75 207 LEU A O 1
ATOM 1575 N N . ALA A 1 208 ? 2.456 -5.111 -7.366 1.00 86.88 208 ALA A N 1
ATOM 1576 C CA . ALA A 1 208 ? 2.679 -6.535 -7.157 1.00 86.88 208 ALA A CA 1
ATOM 1577 C C . ALA A 1 208 ? 1.356 -7.288 -6.965 1.00 86.88 208 ALA A C 1
ATOM 1579 O O . ALA A 1 208 ? 1.157 -8.358 -7.546 1.00 86.88 208 ALA A O 1
ATOM 1580 N N . TRP A 1 209 ? 0.425 -6.700 -6.207 1.00 86.38 209 TRP A N 1
ATOM 1581 C CA . TRP A 1 209 ? -0.915 -7.250 -6.041 1.00 86.38 209 TRP A CA 1
ATOM 1582 C C . TRP A 1 209 ? -1.719 -7.241 -7.349 1.00 86.38 209 TRP A C 1
ATOM 1584 O O . TRP A 1 209 ? -2.364 -8.241 -7.667 1.00 86.38 209 TRP A O 1
ATOM 1594 N N . SER A 1 210 ? -1.680 -6.152 -8.123 1.00 82.56 210 SER A N 1
ATOM 1595 C CA . SER A 1 210 ? -2.482 -6.009 -9.346 1.00 82.56 210 SER A CA 1
ATOM 1596 C C . SER A 1 210 ? -2.016 -6.933 -10.472 1.00 82.56 210 SER A C 1
ATOM 1598 O O . SER A 1 210 ? -2.840 -7.482 -11.202 1.00 82.56 210 SER A O 1
ATOM 1600 N N . ILE A 1 211 ? -0.711 -7.199 -10.554 1.00 78.94 211 ILE A N 1
ATOM 1601 C CA . ILE A 1 211 ? -0.116 -8.116 -11.537 1.00 78.94 211 ILE A CA 1
ATOM 1602 C C . ILE A 1 211 ? -0.415 -9.593 -11.193 1.00 78.94 211 ILE A C 1
ATOM 1604 O O . ILE A 1 211 ? -0.298 -10.457 -12.063 1.00 78.94 211 ILE A O 1
ATOM 1608 N N . ARG A 1 212 ? -0.859 -9.895 -9.957 1.00 69.62 212 ARG A N 1
ATOM 1609 C CA . ARG A 1 212 ? -1.248 -11.239 -9.466 1.00 69.62 212 ARG A CA 1
ATOM 1610 C C . ARG A 1 212 ? -0.293 -12.351 -9.913 1.00 69.62 212 ARG A C 1
ATOM 1612 O O . ARG A 1 212 ? -0.720 -13.426 -10.339 1.00 69.62 212 ARG A O 1
ATOM 1619 N N . ALA A 1 213 ? 1.010 -12.098 -9.824 1.00 58.66 213 ALA A N 1
ATOM 1620 C CA . ALA A 1 213 ? 1.992 -13.139 -10.075 1.00 58.66 213 ALA A CA 1
ATOM 1621 C C . ALA A 1 213 ? 1.853 -14.201 -8.967 1.00 58.66 213 ALA A C 1
ATOM 1623 O O . ALA A 1 213 ? 1.978 -13.889 -7.784 1.00 58.66 213 ALA A O 1
ATOM 1624 N N . VAL A 1 214 ? 1.519 -15.439 -9.358 1.00 51.34 214 VAL A N 1
ATOM 1625 C CA . VAL A 1 214 ? 1.264 -16.591 -8.458 1.00 51.34 214 VAL A CA 1
ATOM 1626 C C . VAL A 1 214 ? 2.424 -16.817 -7.481 1.00 51.34 214 VAL A C 1
ATOM 1628 O O . VAL A 1 214 ? 2.229 -17.254 -6.351 1.00 51.34 214 VAL A O 1
ATOM 1631 N N . GLU A 1 215 ? 3.618 -16.425 -7.903 1.00 58.94 215 GLU A N 1
ATOM 1632 C CA . GLU A 1 215 ? 4.787 -16.206 -7.072 1.00 58.94 215 GLU A CA 1
ATOM 1633 C C . GLU A 1 215 ? 5.205 -14.763 -7.348 1.00 58.94 215 GLU A C 1
ATOM 1635 O O . GLU A 1 215 ? 5.247 -14.369 -8.510 1.00 58.94 215 GLU A O 1
ATOM 1640 N N . CYS A 1 216 ? 5.440 -13.947 -6.322 1.00 67.69 216 CYS A N 1
ATOM 1641 C CA . CYS A 1 216 ? 5.937 -12.582 -6.490 1.00 67.69 216 CYS A CA 1
ATOM 1642 C C . CYS A 1 216 ? 7.475 -12.646 -6.474 1.00 67.69 216 CYS A C 1
ATOM 1644 O O . CYS A 1 216 ? 8.061 -12.566 -5.389 1.00 67.69 216 CYS A O 1
ATOM 1646 N N . PRO A 1 217 ? 8.151 -12.907 -7.616 1.00 77.69 217 PRO A N 1
ATOM 1647 C CA . PRO A 1 217 ? 9.598 -13.048 -7.631 1.00 77.69 217 PRO A CA 1
ATOM 1648 C C . PRO A 1 217 ? 10.262 -11.727 -7.233 1.00 77.69 217 PRO A C 1
ATOM 1650 O O . PRO A 1 217 ? 9.647 -10.662 -7.348 1.00 77.69 217 PRO A O 1
ATOM 1653 N N . PRO A 1 218 ? 11.538 -11.765 -6.820 1.00 87.19 218 PRO A N 1
ATOM 1654 C CA . PRO A 1 218 ? 12.309 -10.550 -6.619 1.00 87.19 218 PRO A CA 1
ATOM 1655 C C . PRO A 1 218 ? 12.282 -9.668 -7.873 1.00 87.19 218 PRO A C 1
ATOM 1657 O O . PRO A 1 218 ? 12.529 -10.126 -8.990 1.00 87.19 218 PRO A O 1
ATOM 1660 N N . TRP A 1 219 ? 12.008 -8.382 -7.681 1.00 90.69 219 TRP A N 1
ATOM 1661 C CA . TRP A 1 219 ? 12.042 -7.379 -8.734 1.00 90.69 219 TRP A CA 1
ATOM 1662 C C . TRP A 1 219 ? 13.480 -6.966 -8.984 1.00 90.69 219 TRP A C 1
ATOM 1664 O O . TRP A 1 219 ? 14.122 -6.379 -8.121 1.00 90.69 219 TRP A O 1
ATOM 1674 N N . ARG A 1 220 ? 14.002 -7.251 -10.172 1.00 92.19 220 ARG A N 1
ATOM 1675 C CA . ARG A 1 220 ? 15.362 -6.867 -10.553 1.00 92.19 220 ARG A CA 1
ATOM 1676 C C . ARG A 1 220 ? 15.332 -5.668 -11.486 1.00 92.19 220 ARG A C 1
ATOM 1678 O O . ARG A 1 220 ? 14.605 -5.678 -12.478 1.00 92.19 220 ARG A O 1
ATOM 1685 N N . LEU A 1 221 ? 16.176 -4.672 -11.221 1.00 93.00 221 LEU A N 1
ATOM 1686 C CA . LEU A 1 221 ? 16.382 -3.583 -12.171 1.00 93.00 221 LEU A CA 1
ATOM 1687 C C . LEU A 1 221 ? 17.062 -4.111 -13.442 1.00 93.00 221 LEU A C 1
ATOM 1689 O O . LEU A 1 221 ? 18.174 -4.637 -13.392 1.00 93.00 221 LEU A O 1
ATOM 1693 N N . ILE A 1 222 ? 16.395 -3.942 -14.583 1.00 93.50 222 ILE A N 1
ATOM 1694 C CA . ILE A 1 222 ? 16.911 -4.337 -15.903 1.00 93.50 222 ILE A CA 1
ATOM 1695 C C . ILE A 1 222 ? 17.469 -3.126 -16.665 1.00 93.50 222 ILE A C 1
ATOM 1697 O O . ILE A 1 222 ? 18.496 -3.230 -17.330 1.00 93.50 222 ILE A O 1
ATOM 1701 N N . TYR A 1 223 ? 16.802 -1.973 -16.569 1.00 93.50 223 TYR A N 1
ATOM 1702 C CA . TYR A 1 223 ? 17.180 -0.742 -17.258 1.00 93.50 223 TYR A CA 1
ATOM 1703 C C . TYR A 1 223 ? 16.727 0.487 -16.463 1.00 93.50 223 TYR A C 1
ATOM 1705 O O . TYR A 1 223 ? 15.666 0.476 -15.845 1.00 93.50 223 TYR A O 1
ATOM 1713 N N . SER A 1 224 ? 17.517 1.558 -16.512 1.00 92.56 224 SER A N 1
ATOM 1714 C CA . SER A 1 224 ? 17.135 2.890 -16.037 1.00 92.56 224 SER A CA 1
ATOM 1715 C C . SER A 1 224 ? 17.921 3.948 -16.800 1.00 92.56 224 SER A C 1
ATOM 1717 O O . SER A 1 224 ? 19.125 3.793 -17.001 1.00 92.56 224 SER A O 1
ATOM 1719 N N . THR A 1 225 ? 17.265 5.049 -17.162 1.00 91.88 225 THR A N 1
ATOM 1720 C CA . THR A 1 225 ? 17.889 6.218 -17.804 1.00 91.88 225 THR A CA 1
ATOM 1721 C C . THR A 1 225 ? 18.847 6.988 -16.888 1.00 91.88 225 THR A C 1
ATOM 1723 O O . THR A 1 225 ? 19.558 7.869 -17.374 1.00 91.88 225 THR A O 1
ATOM 1726 N N . SER A 1 226 ? 18.868 6.672 -15.587 1.00 88.19 226 SER A N 1
ATOM 1727 C CA . SER A 1 226 ? 19.786 7.251 -14.596 1.00 88.19 226 SER A CA 1
ATOM 1728 C C . SER A 1 226 ? 21.109 6.489 -14.496 1.00 88.19 226 SER A C 1
ATOM 1730 O O . SER A 1 226 ? 22.118 7.073 -14.118 1.00 88.19 226 SER A O 1
ATOM 1732 N N . THR A 1 227 ? 21.118 5.191 -14.820 1.00 88.56 227 THR A N 1
ATOM 1733 C CA . THR A 1 227 ? 22.312 4.327 -14.715 1.00 88.56 227 THR A CA 1
ATOM 1734 C C . THR A 1 227 ? 22.829 3.841 -16.066 1.00 88.56 227 THR A C 1
ATOM 1736 O O . THR A 1 227 ? 24.004 3.511 -16.190 1.00 88.56 227 THR A O 1
ATOM 1739 N N . HIS A 1 228 ? 21.971 3.800 -17.084 1.00 91.31 228 HIS A N 1
ATOM 1740 C CA . HIS A 1 228 ? 22.303 3.361 -18.434 1.00 91.31 228 HIS A CA 1
ATOM 1741 C C . HIS A 1 228 ? 22.264 4.534 -19.414 1.00 91.31 228 HIS A C 1
ATOM 1743 O O . HIS A 1 228 ? 21.651 5.571 -19.159 1.00 91.31 228 HIS A O 1
ATOM 1749 N N . SER A 1 229 ? 22.881 4.349 -20.584 1.00 88.88 229 SER A N 1
ATOM 1750 C CA . SER A 1 229 ? 22.773 5.326 -21.663 1.00 88.88 229 SER A CA 1
ATOM 1751 C C . SER A 1 229 ? 21.325 5.454 -22.154 1.00 88.88 229 SER A C 1
ATOM 1753 O O . SER A 1 229 ? 20.551 4.490 -22.200 1.00 88.88 229 SER A O 1
ATOM 1755 N N . ARG A 1 230 ? 20.954 6.673 -22.549 1.00 90.88 230 ARG A N 1
ATOM 1756 C CA . ARG A 1 230 ? 19.629 7.011 -23.089 1.00 90.88 230 ARG A CA 1
ATOM 1757 C C . ARG A 1 230 ? 19.527 6.665 -24.579 1.00 90.88 230 ARG A C 1
ATOM 1759 O O . ARG A 1 230 ? 19.135 7.503 -25.384 1.00 90.88 230 ARG A O 1
ATOM 1766 N N . SER A 1 231 ? 19.941 5.456 -24.963 1.00 93.69 231 SER A N 1
ATOM 1767 C CA . SER A 1 231 ? 19.859 4.978 -26.347 1.00 93.69 231 SER A CA 1
ATOM 1768 C C . SER A 1 231 ? 18.892 3.806 -26.475 1.00 93.69 231 SER A C 1
ATOM 1770 O O . SER A 1 231 ? 18.842 2.913 -25.626 1.00 93.69 231 SER A O 1
ATOM 1772 N N . TRP A 1 232 ? 18.140 3.791 -27.577 1.00 90.00 232 TRP A N 1
ATOM 1773 C CA . TRP A 1 232 ? 17.194 2.718 -27.880 1.00 90.00 232 TRP A CA 1
ATOM 1774 C C . TRP A 1 232 ? 17.882 1.352 -27.981 1.00 90.00 232 TRP A C 1
ATOM 1776 O O . TRP A 1 232 ? 17.395 0.360 -27.445 1.00 90.00 232 TRP A O 1
ATOM 1786 N N . SER A 1 233 ? 19.067 1.307 -28.594 1.00 92.50 233 SER A N 1
ATOM 1787 C CA . SER A 1 233 ? 19.854 0.078 -28.721 1.00 92.50 233 SER A CA 1
ATOM 1788 C C . SER A 1 233 ? 20.279 -0.485 -27.362 1.00 92.50 233 SER A C 1
ATOM 1790 O O . SER A 1 233 ? 20.228 -1.699 -27.166 1.00 92.50 233 SER A O 1
ATOM 1792 N N . GLN A 1 234 ? 20.660 0.373 -26.405 1.00 93.12 234 GLN A N 1
ATOM 1793 C CA . GLN A 1 234 ? 20.988 -0.065 -25.046 1.00 93.12 234 GLN A CA 1
ATOM 1794 C C . GLN A 1 234 ? 19.744 -0.567 -24.309 1.00 93.12 234 GLN A C 1
ATOM 1796 O O . GLN A 1 234 ? 19.801 -1.609 -23.660 1.00 93.12 234 GLN A O 1
ATOM 1801 N N . PHE A 1 235 ? 18.621 0.142 -24.437 1.00 92.38 235 PHE A N 1
ATOM 1802 C CA . PHE A 1 235 ? 17.346 -0.276 -23.859 1.00 92.38 235 PHE A CA 1
ATOM 1803 C C . PHE A 1 235 ? 16.924 -1.668 -24.359 1.00 92.38 235 PHE A C 1
ATOM 1805 O O . PHE A 1 235 ? 16.682 -2.565 -23.549 1.00 92.38 235 PHE A O 1
ATOM 1812 N N . LEU A 1 236 ? 16.929 -1.886 -25.680 1.00 92.62 236 LEU A N 1
ATOM 1813 C CA . LEU A 1 236 ? 16.604 -3.183 -26.281 1.00 92.62 236 LEU A CA 1
ATOM 1814 C C . LEU A 1 236 ? 17.552 -4.290 -25.818 1.00 92.62 236 LEU A C 1
ATOM 1816 O O . LEU A 1 236 ? 17.097 -5.379 -25.468 1.00 92.62 236 LEU A O 1
ATOM 1820 N N . LYS A 1 237 ? 18.858 -4.010 -25.764 1.00 92.69 237 LYS A N 1
ATOM 1821 C CA . LYS A 1 237 ? 19.862 -4.963 -25.275 1.00 92.69 237 LYS A CA 1
ATOM 1822 C C . LYS A 1 237 ? 19.578 -5.413 -23.839 1.00 92.69 237 LYS A C 1
ATOM 1824 O O . LYS A 1 237 ? 19.811 -6.575 -23.521 1.00 92.69 237 LYS A O 1
ATOM 1829 N N . CYS A 1 238 ? 19.086 -4.514 -22.987 1.00 92.69 238 CYS A N 1
ATOM 1830 C CA . CYS A 1 238 ? 18.752 -4.842 -21.606 1.00 92.69 238 CYS A CA 1
ATOM 1831 C C . CYS A 1 238 ? 17.437 -5.624 -21.484 1.00 92.69 238 CYS A C 1
ATOM 1833 O O . CYS A 1 238 ? 17.373 -6.536 -20.669 1.00 92.69 238 CYS A O 1
ATOM 1835 N N . ILE A 1 239 ? 16.394 -5.280 -22.250 1.00 92.06 239 ILE A N 1
ATOM 1836 C CA . ILE A 1 239 ? 15.022 -5.761 -21.994 1.00 92.06 239 ILE A CA 1
ATOM 1837 C C . ILE A 1 239 ? 14.621 -7.027 -22.772 1.00 92.06 239 ILE A C 1
ATOM 1839 O O . ILE A 1 239 ? 13.731 -7.767 -22.344 1.00 92.06 239 ILE A O 1
ATOM 1843 N N . VAL A 1 240 ? 15.267 -7.308 -23.908 1.00 92.50 240 VAL A N 1
ATOM 1844 C CA . VAL A 1 240 ? 14.943 -8.478 -24.740 1.00 92.50 240 VAL A CA 1
ATOM 1845 C C . VAL A 1 240 ? 15.228 -9.779 -23.982 1.00 92.50 240 VAL A C 1
ATOM 1847 O O . VAL A 1 240 ? 16.238 -9.913 -23.292 1.00 92.50 240 VAL A O 1
ATOM 1850 N N . ALA A 1 241 ? 14.317 -10.747 -24.124 1.00 89.19 241 ALA A N 1
ATOM 1851 C CA . ALA A 1 241 ? 14.409 -12.081 -23.518 1.00 89.19 241 ALA A CA 1
ATOM 1852 C C . ALA A 1 241 ? 14.499 -12.123 -21.972 1.00 89.19 241 ALA A C 1
ATOM 1854 O O . ALA A 1 241 ? 14.863 -13.156 -21.419 1.00 89.19 241 ALA A O 1
ATOM 1855 N N . GLN A 1 242 ? 14.124 -11.051 -21.260 1.00 89.56 242 GLN A N 1
ATOM 1856 C CA . GLN A 1 242 ? 14.206 -10.997 -19.789 1.00 89.56 242 GLN A CA 1
ATOM 1857 C C . GLN A 1 242 ? 12.998 -11.579 -19.034 1.00 89.56 242 GLN A C 1
ATOM 1859 O O . GLN A 1 242 ? 13.063 -11.719 -17.816 1.00 89.56 242 GLN A O 1
ATOM 1864 N N . GLY A 1 243 ? 11.908 -11.923 -19.723 1.00 83.94 243 GLY A N 1
ATOM 1865 C CA . GLY A 1 243 ? 10.662 -12.375 -19.100 1.00 83.94 243 GLY A CA 1
ATOM 1866 C C . GLY A 1 243 ? 9.612 -11.265 -19.010 1.00 83.94 243 GLY A C 1
ATOM 1867 O O . GLY A 1 243 ? 9.698 -10.282 -19.752 1.00 83.94 243 GLY A O 1
ATOM 1868 N N . PRO A 1 244 ? 8.599 -11.419 -18.139 1.00 87.44 244 PRO A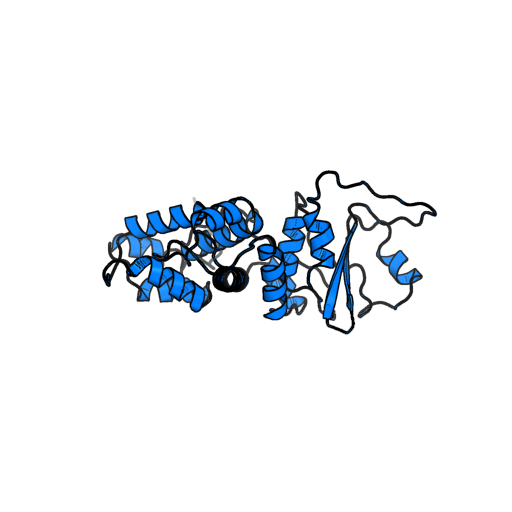 N 1
ATOM 1869 C CA . PRO A 1 244 ? 7.670 -10.339 -17.873 1.00 87.44 244 PRO A CA 1
ATOM 1870 C C . PRO A 1 244 ? 8.403 -9.149 -17.248 1.00 87.44 244 PRO A C 1
ATOM 1872 O O . PRO A 1 244 ? 9.285 -9.320 -16.405 1.00 87.44 244 PRO A O 1
ATOM 1875 N N . THR A 1 245 ? 8.036 -7.935 -17.644 1.00 89.75 245 THR A N 1
ATOM 1876 C CA . THR A 1 245 ? 8.700 -6.712 -17.178 1.00 89.75 245 THR A CA 1
ATOM 1877 C C . THR A 1 245 ? 7.685 -5.662 -16.781 1.00 89.75 245 THR A C 1
ATOM 1879 O O . THR A 1 245 ? 6.727 -5.423 -17.513 1.00 89.75 245 THR A O 1
ATOM 1882 N N . LEU A 1 246 ? 7.955 -4.970 -15.681 1.00 90.44 246 LEU A N 1
ATOM 1883 C CA . LEU A 1 246 ? 7.294 -3.719 -15.341 1.00 90.44 246 LEU A CA 1
ATOM 1884 C C . LEU A 1 246 ? 8.168 -2.554 -15.821 1.00 90.44 246 LEU A C 1
ATOM 1886 O O . LEU A 1 246 ? 9.344 -2.469 -15.469 1.00 90.44 246 LEU A O 1
ATOM 1890 N N . MET A 1 247 ? 7.589 -1.665 -16.620 1.00 90.81 247 MET A N 1
ATOM 1891 C CA . MET A 1 247 ? 8.180 -0.394 -17.015 1.00 90.81 247 MET A CA 1
ATOM 1892 C C . MET A 1 247 ? 7.467 0.726 -16.271 1.00 90.81 247 MET A C 1
ATOM 1894 O O . MET A 1 247 ? 6.241 0.783 -16.285 1.00 90.81 247 MET A O 1
ATOM 1898 N N . VAL A 1 248 ? 8.245 1.623 -15.672 1.00 90.94 248 VAL A N 1
ATOM 1899 C CA . VAL A 1 248 ? 7.750 2.853 -15.055 1.00 90.94 248 VAL A CA 1
ATOM 1900 C C . VAL A 1 248 ? 8.466 4.020 -15.715 1.00 90.94 248 VAL A C 1
ATOM 1902 O O . VAL A 1 248 ? 9.692 4.019 -15.843 1.00 90.94 248 VAL A O 1
ATOM 1905 N N . VAL A 1 249 ? 7.686 4.988 -16.165 1.00 89.31 249 VAL A N 1
ATOM 1906 C CA . VAL A 1 249 ? 8.131 6.244 -16.748 1.00 89.31 249 VAL A CA 1
ATOM 1907 C C . VAL A 1 249 ? 7.675 7.342 -15.808 1.00 89.31 249 VAL A C 1
ATOM 1909 O O . VAL A 1 249 ? 6.500 7.418 -15.465 1.00 89.31 249 VAL A O 1
ATOM 1912 N N . VAL A 1 250 ? 8.623 8.169 -15.386 1.00 87.75 250 VAL A N 1
ATOM 1913 C CA . VAL A 1 250 ? 8.348 9.359 -14.587 1.00 87.75 250 VAL A CA 1
ATOM 1914 C C . VAL A 1 250 ? 8.658 10.565 -15.450 1.00 87.75 250 VAL A C 1
ATOM 1916 O O . VAL A 1 250 ? 9.745 10.644 -16.035 1.00 87.75 250 VAL A O 1
ATOM 1919 N N . ASP A 1 251 ? 7.688 11.458 -15.578 1.00 86.56 251 ASP A N 1
ATOM 1920 C CA . ASP A 1 251 ? 7.864 12.708 -16.303 1.00 86.56 251 ASP A CA 1
ATOM 1921 C C . ASP A 1 251 ? 8.585 13.770 -15.446 1.00 86.56 251 ASP A C 1
ATOM 1923 O O . ASP A 1 251 ? 9.070 13.510 -14.342 1.00 86.56 251 ASP A O 1
ATOM 1927 N N . GLN A 1 252 ? 8.710 14.985 -15.982 1.00 85.31 252 GLN A N 1
ATOM 1928 C CA . GLN A 1 252 ? 9.354 16.099 -15.276 1.00 85.31 252 GLN A CA 1
ATOM 1929 C C . GLN A 1 252 ? 8.489 16.672 -14.144 1.00 85.31 252 GLN A C 1
ATOM 1931 O O . GLN A 1 252 ? 9.023 17.287 -13.223 1.00 85.31 252 GLN A O 1
ATOM 1936 N N . GLU A 1 253 ? 7.179 16.446 -14.200 1.00 82.12 253 GLU A N 1
ATOM 1937 C CA . GLU A 1 253 ? 6.181 16.893 -13.225 1.00 82.12 253 GLU A CA 1
ATOM 1938 C C . GLU A 1 253 ? 5.992 15.870 -12.090 1.00 82.12 253 GLU A C 1
ATOM 1940 O O . GLU A 1 253 ? 5.172 16.076 -11.202 1.00 82.12 253 GLU A O 1
ATOM 1945 N N . ARG A 1 254 ? 6.805 14.800 -12.076 1.00 74.56 254 ARG A N 1
ATOM 1946 C CA . ARG A 1 254 ? 6.727 13.644 -11.164 1.00 74.56 254 ARG A CA 1
ATOM 1947 C C . ARG A 1 254 ? 5.475 12.791 -11.336 1.00 74.56 254 ARG A C 1
ATOM 1949 O O . ARG A 1 254 ? 5.220 11.916 -10.511 1.00 74.56 254 ARG A O 1
ATOM 1956 N N . THR A 1 255 ? 4.756 12.953 -12.436 1.00 76.12 255 THR A N 1
ATOM 1957 C CA . THR A 1 255 ? 3.709 12.012 -12.813 1.00 76.12 255 THR A CA 1
ATOM 1958 C C . THR A 1 255 ? 4.365 10.704 -13.218 1.00 76.12 255 THR A C 1
ATOM 1960 O O . THR A 1 255 ? 5.295 10.677 -14.032 1.00 76.12 255 THR A O 1
ATOM 1963 N N . SER A 1 256 ? 3.876 9.604 -12.655 1.00 81.62 256 SER A N 1
ATOM 1964 C CA . SER A 1 256 ? 4.340 8.269 -13.010 1.00 81.62 256 SER A CA 1
ATOM 1965 C C . SER A 1 256 ? 3.276 7.537 -13.813 1.00 81.62 256 SER A C 1
ATOM 1967 O O . SER A 1 256 ? 2.095 7.535 -13.474 1.00 81.62 256 SER A O 1
ATOM 1969 N N . PHE A 1 257 ? 3.705 6.904 -14.898 1.00 83.00 257 PHE A N 1
ATOM 1970 C CA . PHE A 1 257 ? 2.896 5.942 -15.624 1.00 83.00 257 PHE A CA 1
ATOM 1971 C C . PHE A 1 257 ? 3.732 4.741 -16.022 1.00 83.00 257 PHE A C 1
ATOM 1973 O O . PHE A 1 257 ? 4.955 4.733 -15.888 1.00 83.00 257 PHE A O 1
ATOM 1980 N N . GLY A 1 258 ? 3.091 3.681 -16.492 1.00 85.38 258 GLY A N 1
ATOM 1981 C CA . GLY A 1 258 ? 3.832 2.466 -16.767 1.00 85.38 258 GLY A CA 1
ATOM 1982 C C . GLY A 1 258 ? 3.105 1.448 -17.609 1.00 85.38 258 GLY A C 1
ATOM 1983 O O . GLY A 1 258 ? 1.973 1.635 -18.047 1.00 85.38 258 GLY A O 1
ATOM 1984 N N . LEU A 1 259 ? 3.799 0.337 -17.808 1.00 86.62 259 LEU A N 1
ATOM 1985 C CA . LEU A 1 259 ? 3.316 -0.813 -18.548 1.00 86.62 259 LEU A CA 1
ATOM 1986 C C . LEU A 1 259 ? 3.824 -2.087 -17.882 1.00 86.62 259 LEU A C 1
ATOM 1988 O O . LEU A 1 259 ? 5.010 -2.212 -17.580 1.00 86.62 259 LEU A O 1
ATOM 1992 N N . TYR A 1 260 ? 2.942 -3.069 -17.738 1.00 87.25 260 T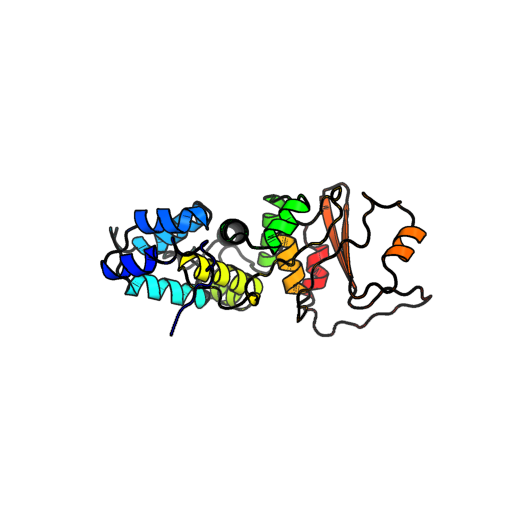YR A N 1
ATOM 1993 C CA . TYR A 1 260 ? 3.341 -4.446 -17.501 1.00 87.25 260 TYR A CA 1
ATOM 1994 C C . TYR A 1 260 ? 3.334 -5.227 -18.820 1.00 87.25 260 TYR A C 1
ATOM 1996 O O . TYR A 1 260 ? 2.293 -5.395 -19.453 1.00 87.25 260 TYR A O 1
ATOM 2004 N N . ALA A 1 261 ? 4.498 -5.726 -19.227 1.00 86.75 261 ALA A N 1
ATOM 2005 C CA . ALA A 1 261 ? 4.617 -6.688 -20.312 1.00 86.75 261 ALA A CA 1
ATOM 2006 C C . ALA A 1 261 ? 4.603 -8.098 -19.716 1.00 86.75 261 ALA A C 1
ATOM 2008 O O . ALA A 1 261 ? 5.513 -8.474 -18.984 1.00 86.75 261 ALA A O 1
ATOM 2009 N N . SER A 1 262 ? 3.580 -8.887 -20.044 1.00 83.94 262 SER A N 1
ATOM 2010 C CA . SER A 1 262 ? 3.417 -10.270 -19.567 1.00 83.94 262 SER A CA 1
ATOM 2011 C C . SER A 1 262 ? 4.374 -11.271 -20.215 1.00 83.94 262 SER A C 1
ATOM 2013 O O . SER A 1 262 ? 4.567 -12.381 -19.720 1.00 83.94 262 SER A O 1
ATOM 2015 N N . THR A 1 263 ? 4.959 -10.895 -21.347 1.00 83.94 263 THR A N 1
ATOM 2016 C CA . THR A 1 263 ? 5.857 -11.726 -22.144 1.00 83.94 263 THR A CA 1
ATOM 2017 C C . THR A 1 263 ? 7.155 -10.985 -22.401 1.00 83.94 263 THR A C 1
ATOM 2019 O O . THR A 1 263 ? 7.140 -9.765 -22.553 1.00 83.94 263 THR A O 1
ATOM 2022 N N . SER A 1 264 ? 8.254 -11.730 -22.541 1.00 86.94 264 SER A N 1
ATOM 2023 C CA . SER A 1 264 ? 9.541 -11.168 -22.951 1.00 86.94 264 SER A CA 1
ATOM 2024 C C . SER A 1 264 ? 9.421 -10.315 -24.207 1.00 86.94 264 SER A C 1
ATOM 2026 O O . SER A 1 264 ? 8.789 -10.725 -25.185 1.00 86.94 264 SER A O 1
ATOM 2028 N N . TRP A 1 265 ? 10.114 -9.181 -24.199 1.00 89.38 265 TRP A N 1
ATOM 2029 C CA . TRP A 1 265 ? 10.255 -8.325 -25.367 1.00 89.38 265 TRP A CA 1
ATOM 2030 C C . TRP A 1 265 ? 11.022 -9.051 -26.474 1.00 89.38 265 TRP A C 1
ATOM 2032 O O . TRP A 1 265 ? 12.002 -9.759 -26.222 1.00 89.38 265 TRP A O 1
ATOM 2042 N N . GLN A 1 266 ? 10.561 -8.861 -27.705 1.00 87.88 266 GLN A N 1
ATOM 2043 C CA . GLN A 1 266 ? 11.113 -9.402 -28.938 1.00 87.88 266 GLN A CA 1
ATOM 2044 C C . GLN A 1 266 ? 11.182 -8.290 -29.984 1.00 87.88 266 GLN A C 1
ATOM 2046 O O . GLN A 1 266 ? 10.250 -7.499 -30.132 1.00 87.88 266 GLN A O 1
ATOM 2051 N N . CYS A 1 267 ? 12.277 -8.242 -30.738 1.00 84.56 267 CYS A N 1
ATOM 2052 C CA . CYS A 1 267 ? 12.383 -7.339 -31.876 1.00 84.56 267 CYS A CA 1
ATOM 2053 C C . CYS A 1 267 ? 11.637 -7.969 -33.060 1.00 84.56 267 CYS A C 1
ATOM 2055 O O . CYS A 1 267 ? 12.152 -8.878 -33.711 1.00 84.56 267 CYS A O 1
ATOM 2057 N N . ARG A 1 268 ? 10.388 -7.550 -33.281 1.00 81.75 268 ARG A N 1
ATOM 2058 C CA . ARG A 1 268 ? 9.536 -7.990 -34.395 1.00 81.75 268 A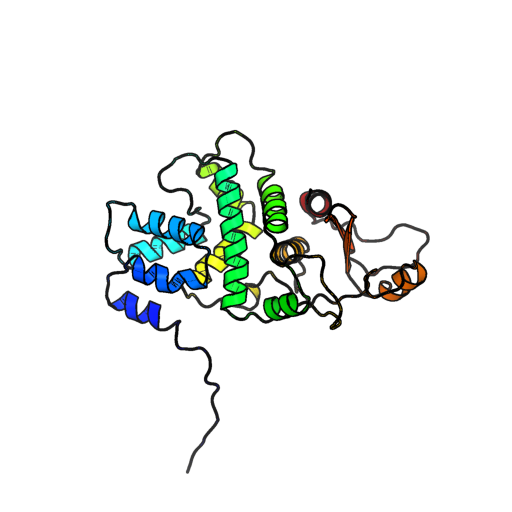RG A CA 1
ATOM 2059 C C . ARG A 1 268 ? 8.909 -6.774 -35.066 1.00 81.75 268 ARG A C 1
ATOM 2061 O O . ARG A 1 268 ? 8.692 -5.759 -34.414 1.00 81.75 268 ARG A O 1
ATOM 2068 N N . SER A 1 269 ? 8.595 -6.889 -36.353 1.00 79.31 269 SER A N 1
ATOM 2069 C CA . SER A 1 269 ? 7.946 -5.827 -37.135 1.00 79.31 269 SER A CA 1
ATOM 2070 C C . SER A 1 269 ? 6.421 -5.760 -36.955 1.00 79.31 269 SER A C 1
ATOM 2072 O O . SER A 1 269 ? 5.779 -4.908 -37.558 1.00 79.31 269 SER A O 1
ATOM 2074 N N . TRP A 1 270 ? 5.833 -6.635 -36.132 1.00 81.06 270 TRP A N 1
ATOM 2075 C CA . TRP A 1 270 ? 4.395 -6.691 -35.851 1.00 81.06 270 TRP A CA 1
ATOM 2076 C C . TRP A 1 270 ? 4.115 -6.770 -34.345 1.00 81.06 270 TRP A C 1
ATOM 2078 O O . TRP A 1 270 ? 4.976 -7.188 -33.567 1.00 81.06 270 TRP A O 1
ATOM 2088 N N . TYR A 1 271 ? 2.897 -6.399 -33.938 1.00 77.81 271 TYR A N 1
ATOM 2089 C CA . TYR A 1 271 ? 2.449 -6.464 -32.544 1.00 77.81 271 TYR A CA 1
ATOM 2090 C C . TYR A 1 271 ? 2.405 -7.905 -32.020 1.00 77.81 271 TYR A C 1
ATOM 2092 O O . TYR A 1 271 ? 1.964 -8.825 -32.706 1.00 77.81 271 TYR A O 1
ATOM 2100 N N . TYR A 1 272 ? 2.843 -8.102 -30.780 1.00 78.38 272 TYR A N 1
ATOM 2101 C CA . TYR A 1 272 ? 2.829 -9.391 -30.093 1.00 78.38 272 TYR A CA 1
ATOM 2102 C C . TYR A 1 272 ? 2.538 -9.194 -28.604 1.00 78.38 272 TYR A C 1
ATOM 2104 O O . TYR A 1 272 ? 2.605 -8.085 -28.081 1.00 78.38 272 TYR A O 1
ATOM 2112 N N . GLY A 1 273 ? 2.232 -10.297 -27.925 1.00 70.62 273 GLY A N 1
ATOM 2113 C CA . GLY A 1 273 ? 1.807 -10.310 -26.529 1.00 70.62 273 GLY A CA 1
ATOM 2114 C C . GLY A 1 273 ? 0.468 -11.023 -26.400 1.00 70.62 273 GLY A C 1
ATOM 2115 O O . GLY A 1 273 ? -0.318 -11.078 -27.345 1.00 70.62 273 GLY A O 1
ATOM 2116 N N . LYS A 1 274 ? 0.219 -11.636 -25.244 1.00 65.31 274 LYS A N 1
ATOM 2117 C CA . LYS A 1 274 ? -1.103 -12.192 -24.951 1.00 65.31 274 LYS A CA 1
ATOM 2118 C C . LYS A 1 274 ? -1.980 -11.062 -24.427 1.00 65.31 274 LYS A C 1
ATOM 2120 O O . LYS A 1 274 ? -1.573 -10.387 -23.481 1.00 65.31 274 LYS A O 1
ATOM 2125 N N . TYR A 1 275 ? -3.181 -10.902 -24.986 1.00 53.53 275 TYR A N 1
ATOM 2126 C CA . TYR A 1 275 ? -4.246 -10.198 -24.278 1.00 53.53 275 TYR A CA 1
ATOM 2127 C C . TYR A 1 275 ? -4.440 -10.920 -22.952 1.00 53.53 275 TYR A C 1
ATOM 2129 O O . TYR A 1 275 ? -4.705 -12.124 -22.904 1.00 53.53 275 TYR A O 1
ATOM 2137 N N . TRP A 1 276 ? -4.195 -10.209 -21.863 1.00 48.59 276 TRP A N 1
ATOM 2138 C CA . TRP A 1 276 ? -4.420 -10.766 -20.549 1.00 48.59 276 TRP A CA 1
ATOM 2139 C C . TRP A 1 276 ? -5.931 -10.748 -20.317 1.00 48.59 276 TRP A C 1
ATOM 2141 O O . TRP A 1 276 ? -6.474 -9.754 -19.852 1.00 48.59 276 TRP A O 1
ATOM 2151 N N . ASN A 1 277 ? -6.615 -11.848 -20.648 1.00 37.69 277 ASN A N 1
ATOM 2152 C CA . ASN A 1 277 ? -8.074 -12.007 -20.513 1.00 37.69 277 ASN A CA 1
ATOM 2153 C C . ASN A 1 277 ? -8.609 -11.846 -19.068 1.00 37.69 277 ASN A C 1
ATOM 2155 O O . ASN A 1 277 ? -9.798 -12.020 -18.844 1.00 37.69 277 ASN A O 1
ATOM 2159 N N . ASN A 1 278 ? -7.748 -11.533 -18.092 1.00 39.25 278 ASN A N 1
ATOM 2160 C CA . ASN A 1 278 ? -8.062 -11.444 -16.664 1.00 39.25 278 ASN A CA 1
ATOM 2161 C C . ASN A 1 278 ? -7.541 -10.163 -15.984 1.00 39.25 278 ASN A C 1
ATOM 2163 O O . ASN A 1 278 ? -7.442 -10.124 -14.758 1.00 39.25 278 ASN A O 1
ATOM 2167 N N . ILE A 1 279 ? -7.159 -9.127 -16.738 1.00 44.47 279 ILE A N 1
ATOM 2168 C CA . ILE A 1 279 ? -6.916 -7.814 -16.141 1.00 44.47 279 ILE A CA 1
ATOM 2169 C C . ILE A 1 279 ? -8.286 -7.149 -16.084 1.00 44.47 279 ILE A C 1
ATOM 2171 O O . ILE A 1 279 ? -8.895 -6.903 -17.122 1.00 44.47 279 ILE A O 1
ATOM 2175 N N . HIS A 1 280 ? -8.784 -6.881 -14.874 1.00 40.50 280 HIS A N 1
ATOM 2176 C CA . HIS A 1 280 ? -9.849 -5.894 -14.727 1.00 40.50 280 HIS A CA 1
ATOM 2177 C C . HIS A 1 280 ? -9.375 -4.620 -15.427 1.00 40.50 280 HIS A C 1
ATOM 2179 O O . HIS A 1 280 ? -8.268 -4.161 -15.151 1.00 40.50 280 HIS A O 1
ATOM 2185 N N . GLU A 1 281 ? -10.209 -4.053 -16.294 1.00 36.38 281 GLU A N 1
ATOM 2186 C CA . GLU A 1 281 ? -10.011 -2.782 -17.009 1.00 36.38 281 GLU A CA 1
ATOM 2187 C C . GLU A 1 281 ? -9.407 -1.678 -16.113 1.00 36.38 281 GLU A C 1
ATOM 2189 O O . GLU A 1 281 ? -8.578 -0.881 -16.550 1.00 36.38 281 GLU A O 1
ATOM 2194 N N . SER A 1 282 ? -9.678 -1.756 -14.805 1.00 38.59 282 SER A N 1
ATOM 2195 C CA . SER A 1 282 ? -9.053 -0.944 -13.770 1.00 38.59 282 SER A CA 1
ATOM 2196 C C . SER A 1 282 ? -7.519 -0.937 -13.773 1.00 38.59 282 SER A C 1
ATOM 2198 O O . SER A 1 282 ? -6.979 0.128 -13.533 1.00 38.59 282 SER A O 1
ATOM 2200 N N . THR A 1 283 ? -6.799 -2.030 -14.068 1.00 40.72 283 THR A N 1
ATOM 2201 C CA . THR A 1 283 ? -5.321 -2.108 -13.902 1.00 40.72 283 THR A CA 1
ATOM 2202 C C . THR A 1 283 ? -4.547 -1.348 -14.985 1.00 40.72 283 THR A C 1
ATOM 2204 O O . THR A 1 283 ? -3.501 -0.763 -14.700 1.00 40.72 283 THR A O 1
ATOM 2207 N N . LEU A 1 284 ? -5.057 -1.336 -16.224 1.00 37.53 284 LEU A N 1
ATOM 2208 C CA . LEU A 1 284 ? -4.501 -0.511 -17.306 1.00 37.53 284 LEU A CA 1
ATOM 2209 C C . LEU A 1 284 ? -4.807 0.967 -17.061 1.00 37.53 284 LEU A C 1
ATOM 2211 O O . LEU A 1 284 ? -3.930 1.810 -17.243 1.00 37.53 284 LEU A O 1
ATOM 2215 N N . GLU A 1 285 ? -6.005 1.270 -16.555 1.00 38.66 285 GLU A N 1
ATOM 2216 C CA . GLU A 1 285 ? -6.300 2.613 -16.074 1.00 38.66 285 GLU A CA 1
ATOM 2217 C C . GLU A 1 285 ? -5.367 3.000 -14.925 1.00 38.66 285 GLU A C 1
ATOM 2219 O O . GLU A 1 285 ? -4.845 4.106 -14.961 1.00 38.66 285 GLU A O 1
ATOM 2224 N N . SER A 1 286 ? -5.077 2.124 -13.954 1.00 42.47 286 SER A N 1
ATOM 2225 C CA . SER A 1 286 ? -4.304 2.460 -12.746 1.00 42.47 286 SER A CA 1
ATOM 2226 C C . SER A 1 286 ? -2.915 3.023 -13.017 1.00 42.47 286 SER A C 1
ATOM 2228 O O . SER A 1 286 ? -2.498 3.955 -12.343 1.00 42.47 286 SER A O 1
ATOM 2230 N N . LEU A 1 287 ? -2.198 2.482 -14.006 1.00 42.09 287 LEU A N 1
ATOM 2231 C CA . LEU A 1 287 ? -0.889 3.011 -14.393 1.00 42.09 287 LEU A CA 1
ATOM 2232 C C . LEU A 1 287 ? -1.009 4.366 -15.103 1.00 42.09 287 LEU A C 1
ATOM 2234 O O . LEU A 1 287 ? -0.054 5.122 -15.109 1.00 42.09 287 LEU A O 1
ATOM 2238 N N . SER A 1 288 ? -2.163 4.695 -15.684 1.00 37.72 288 SER A N 1
ATOM 2239 C CA . SER A 1 288 ? -2.432 5.997 -16.318 1.00 37.72 288 SER A CA 1
ATOM 2240 C C . SER A 1 288 ? -3.166 7.008 -15.418 1.00 37.72 288 SER A C 1
ATOM 2242 O O . SER A 1 288 ? -3.220 8.191 -15.755 1.00 37.72 288 SER A O 1
ATOM 2244 N N . THR A 1 289 ? -3.735 6.558 -14.289 1.00 38.94 289 THR A N 1
ATOM 2245 C CA . THR A 1 289 ? -4.574 7.348 -13.361 1.00 38.94 289 THR A CA 1
ATOM 2246 C C . THR A 1 289 ? -3.972 7.537 -11.969 1.00 38.94 289 THR A C 1
ATOM 2248 O O . THR A 1 289 ? -4.659 8.064 -11.101 1.00 38.94 289 THR A O 1
ATOM 2251 N N . LEU A 1 290 ? -2.687 7.227 -11.755 1.00 36.44 290 LEU A N 1
ATOM 2252 C CA . LEU A 1 290 ? -1.896 7.836 -10.668 1.00 36.44 290 LEU A CA 1
ATOM 2253 C C . LEU A 1 290 ? -1.584 9.319 -10.989 1.00 36.44 290 LEU A C 1
ATOM 2255 O O . LEU A 1 290 ? -0.433 9.746 -10.963 1.00 36.44 290 LEU A O 1
ATOM 2259 N N . ARG A 1 291 ? -2.632 10.063 -11.358 1.00 33.34 291 ARG A N 1
ATOM 2260 C CA . ARG A 1 291 ? -2.665 11.519 -11.503 1.00 33.34 291 ARG A CA 1
ATOM 2261 C C . ARG A 1 291 ? -3.092 12.153 -10.188 1.00 33.34 291 ARG A C 1
ATOM 2263 O O . ARG A 1 291 ? -3.945 11.538 -9.505 1.00 33.34 291 ARG A O 1
#

pLDDT: mean 77.64, std 18.27, range [27.94, 94.0]

Foldseek 3Di:
DYDDDDDDDDDDDPLLVPLVVVLVVFWAALVNLCVQCVQQFDPVLSVLQSCQQQVVPNDRTDGPVSVVVVLVCLLLQQQSNPDPDQKDFLVRQLVSQLRLLVSLLSNCVSVVPLLNVQLVLLVADPDSLLSSLVSCLLSVPVDDGIDGSVRSSVSCVVRVLSSLSSNLSSCSSSVNPPPDPVSDLRAREAEDNPHHDLDHRSRRSVLSVLVPDVDSHYHYDQDDVVPDPPDPVRVCVRQAPPAWDWDWDADPVRQIAIDIQRGGDDPDPDDDGDPPPPRDPSVNVSRVRSD

Secondary structure (DSSP, 8-state):
----------SS-TTHHHHHHHGGGS-B-HHHHHHHHTTTS-HHHHHHHHHHHHTTTT-S-B-HHHHHHHHHHHHTT--TT-SS-SEE-HHHHHHHHHHHHHHHHHHHHHTT-HHHHHHHHTT----HHHHHHHHHHHGGG--SS-EEHHHHHHHHHT-HHHHHHHHHHHHHHTTPPPSSGGG--S--EE--TT---SS-HHHHHHHHHHHT-SS---EE----TTTS-S-HHHHHHHHBTS-SEEEEEE-TT--EEEEEESS-B---SS------TT--THHHHHHHH--